Protein AF-A0A2S2PUM4-F1 (afdb_monomer_lite)

Foldseek 3Di:
DVLLLVLLVLLPDDDPDDLDDDPPDDPVRLLVSLVVSQVCCVVVVNPAHDDSCCVVVVVCVRVVSVSLVSLLSSLVSNVVVLQVVLVVVLVVCCVVPVVVPPPDDDPVVVVVNVVVNCCSNPCVCVVVVVVVVSVVSNVVSVVVVPDPDPPPPCVVVPPPDDPVVPPPVPDDPVVVVVVVVVVVVVVVVVVVVVVVVVVVVVVVVVVVVVVVVVVVVVVVVVVVVVVVVVVVVVVVVVVVVVVVVVVVVVVVVVVVVVVVVVVD

Organism: NCBI:txid143950

InterPro domains:
  IPR039116 Coiled-coil domain-containing protein 93 [PTHR16441] (1-134)
  IPR048747 CCDC93, N-terminal domain [PF21673] (1-74)

Secondary structure (DSSP, 8-state):
-HHHHHHHHHTT---S------TT--HHHHHHHHHHHHHHHHHTT-S----HHHHHTT-HHHHHHHHHHHHHHHHHHHHHHHHHHHHHHHHHHIIIIIGGGTTS--HHHHHHHHHHHHHHHHGGGT-HHHHHHHHHHHHHHHHTTS---TT-GGGGT-S---GGGG------HHHHHHHHHHHHHHHHHHHHHHHHHHHHHHHHHHHHHHHHHHHHHHHHHHHHHHHHHHHHHHHHHHHHHHHHHHHHHHHHHHHHHHHHHHH-

Sequence (264 aa):
VGGLTWCIDNCNVDLDIDLHFDESLVIGQKIALTEKIVSVLPKMKCPYQVEPHQIQGLDCIHIFPVVQWLIKRSIEKRKEKGEFLMFYAANQFDKLICSKNITESEPKRKEKCGHLKKCLTGNRKTNKSFHKEEQRIMEYIDDSSDSEDLETNEWFIKKEFDPQDFNEVVMTDEEKIIKLQEEKQKLIEELAQAQEETKKIENEIKEKSFHTSNMEEDKRLDYKKVEILLTEYEKIKETEEAFQKECELKMEEYQEKIKYLIIV

Radius of gyration: 38.44 Å; chains: 1; bounding box: 108×47×110 Å

Structure (mmCIF, N/CA/C/O backbone):
data_AF-A0A2S2PUM4-F1
#
_entry.id   AF-A0A2S2PUM4-F1
#
loop_
_atom_site.group_PDB
_atom_site.id
_atom_site.type_symbol
_atom_site.label_atom_id
_atom_site.label_alt_id
_atom_site.label_comp_id
_atom_site.label_asym_id
_atom_site.label_entity_id
_atom_site.label_seq_id
_atom_site.pdbx_PDB_ins_code
_atom_site.Cartn_x
_atom_site.Cartn_y
_atom_site.Cartn_z
_atom_site.occupancy
_atom_site.B_iso_or_equiv
_atom_site.auth_seq_id
_atom_site.auth_comp_id
_atom_site.auth_asym_id
_atom_site.auth_atom_id
_atom_site.pdbx_PDB_model_num
ATOM 1 N N . VAL A 1 1 ? 11.394 -3.558 -10.889 1.00 87.12 1 VAL A N 1
ATOM 2 C CA . VAL A 1 1 ? 10.160 -4.377 -10.756 1.00 87.12 1 VAL A CA 1
ATOM 3 C C . VAL A 1 1 ? 9.262 -3.862 -9.637 1.00 87.12 1 VAL A C 1
ATOM 5 O O . VAL A 1 1 ? 8.208 -3.344 -9.967 1.00 87.12 1 VAL A O 1
ATOM 8 N N . GLY A 1 2 ? 9.686 -3.875 -8.364 1.00 89.62 2 GLY A N 1
ATOM 9 C CA . GLY A 1 2 ? 8.853 -3.387 -7.247 1.00 89.62 2 GLY A CA 1
ATOM 10 C C . GLY A 1 2 ? 8.297 -1.963 -7.415 1.00 89.62 2 GLY A C 1
ATOM 11 O O . GLY A 1 2 ? 7.122 -1.732 -7.159 1.00 89.62 2 GLY A O 1
ATOM 12 N N . GLY A 1 3 ? 9.086 -1.022 -7.948 1.00 90.50 3 GLY A N 1
ATOM 13 C CA . GLY A 1 3 ? 8.591 0.331 -8.246 1.00 90.50 3 GLY A CA 1
ATOM 14 C C . GLY A 1 3 ? 7.479 0.380 -9.308 1.00 90.50 3 GLY A C 1
ATOM 15 O O . GLY A 1 3 ? 6.555 1.180 -9.183 1.00 90.50 3 GLY A O 1
ATOM 16 N N . LEU A 1 4 ? 7.523 -0.503 -10.316 1.00 91.31 4 LEU A N 1
ATOM 17 C CA . LEU A 1 4 ? 6.480 -0.606 -11.348 1.00 91.31 4 LEU A CA 1
ATOM 18 C C . LEU A 1 4 ? 5.182 -1.146 -10.746 1.00 91.31 4 LEU A C 1
ATOM 20 O O . LEU A 1 4 ? 4.131 -0.539 -10.933 1.00 91.31 4 LEU A O 1
ATOM 24 N N . THR A 1 5 ? 5.280 -2.234 -9.973 1.00 91.75 5 THR A N 1
ATOM 25 C CA . THR A 1 5 ? 4.173 -2.780 -9.174 1.00 91.75 5 THR A CA 1
ATOM 26 C C . THR A 1 5 ? 3.521 -1.686 -8.336 1.00 91.75 5 THR A C 1
ATOM 28 O O . THR A 1 5 ? 2.321 -1.458 -8.442 1.00 91.75 5 THR A O 1
ATOM 31 N N . TRP A 1 6 ? 4.321 -0.951 -7.560 1.00 90.31 6 TRP A N 1
ATOM 32 C CA . TRP A 1 6 ? 3.808 0.087 -6.674 1.00 90.31 6 TRP A CA 1
ATOM 33 C C . TRP A 1 6 ? 3.056 1.182 -7.438 1.00 90.31 6 TRP A C 1
ATOM 35 O O . TRP A 1 6 ? 1.993 1.624 -7.000 1.00 90.31 6 TRP A O 1
ATOM 45 N N . CYS A 1 7 ? 3.559 1.614 -8.599 1.00 90.75 7 CYS A N 1
ATOM 46 C CA . CYS A 1 7 ? 2.857 2.604 -9.416 1.00 90.75 7 CYS A CA 1
ATOM 47 C C . CYS A 1 7 ? 1.513 2.070 -9.931 1.00 90.75 7 CYS A C 1
ATOM 49 O O . CYS A 1 7 ? 0.521 2.801 -9.909 1.00 90.75 7 CYS A O 1
ATOM 51 N N . ILE A 1 8 ? 1.467 0.805 -10.361 1.00 90.38 8 ILE A N 1
ATOM 52 C CA . ILE A 1 8 ? 0.247 0.145 -10.844 1.00 90.38 8 ILE A CA 1
ATOM 53 C C . ILE A 1 8 ? -0.800 0.058 -9.727 1.00 90.38 8 ILE A C 1
ATOM 55 O O . ILE A 1 8 ? -1.935 0.492 -9.932 1.00 90.38 8 ILE A O 1
ATOM 59 N N . ASP A 1 9 ? -0.410 -0.391 -8.534 1.00 88.62 9 ASP A N 1
ATOM 60 C CA . ASP A 1 9 ? -1.305 -0.486 -7.373 1.00 88.62 9 ASP A CA 1
ATOM 61 C C . ASP A 1 9 ? -1.902 0.883 -7.004 1.00 88.62 9 ASP A C 1
ATOM 63 O O . ASP A 1 9 ? -3.096 1.019 -6.716 1.00 88.62 9 ASP A O 1
ATOM 67 N N . ASN A 1 10 ? -1.093 1.945 -7.083 1.00 87.56 10 ASN A N 1
ATOM 68 C CA . ASN A 1 10 ? -1.548 3.310 -6.812 1.00 87.56 10 ASN A CA 1
ATOM 69 C C . ASN A 1 10 ? -2.485 3.881 -7.886 1.00 87.56 10 ASN A C 1
ATOM 71 O O . ASN A 1 10 ? -3.236 4.817 -7.600 1.00 87.56 10 ASN A O 1
ATOM 75 N N . CYS A 1 11 ? -2.494 3.326 -9.100 1.00 85.00 11 CYS A N 1
ATOM 76 C CA . CYS A 1 11 ? -3.410 3.762 -10.152 1.00 85.00 11 CYS A CA 1
ATOM 77 C C . CYS A 1 11 ? -4.863 3.318 -9.910 1.00 85.00 11 CYS A C 1
ATOM 79 O O . CYS A 1 11 ? -5.758 3.828 -10.587 1.00 85.00 11 CYS A O 1
ATOM 81 N N . ASN A 1 12 ? -5.114 2.429 -8.934 1.00 73.88 12 ASN A N 1
ATOM 82 C CA . ASN A 1 12 ? -6.451 1.996 -8.505 1.00 73.88 12 ASN A CA 1
ATOM 83 C C . ASN A 1 12 ? -7.327 1.523 -9.685 1.00 73.88 12 ASN A C 1
ATOM 85 O O . ASN A 1 12 ? -8.503 1.882 -9.789 1.00 73.88 12 ASN A O 1
ATOM 89 N N . VAL A 1 13 ? -6.719 0.768 -10.601 1.00 78.06 13 VAL A N 1
ATOM 90 C CA . VAL A 1 13 ? -7.411 0.093 -11.702 1.00 78.06 13 VAL A CA 1
ATOM 91 C C . VAL A 1 13 ? -7.850 -1.276 -11.200 1.00 78.06 13 VAL A C 1
ATOM 93 O O . VAL A 1 13 ? -7.079 -1.949 -10.522 1.00 78.06 13 VAL A O 1
ATOM 96 N N . ASP A 1 14 ? -9.084 -1.663 -11.511 1.00 75.44 14 ASP A N 1
ATOM 97 C CA . ASP A 1 14 ? -9.601 -2.983 -11.159 1.00 75.44 14 ASP A CA 1
ATOM 98 C C . ASP A 1 14 ? -8.898 -4.038 -12.020 1.00 75.44 14 ASP A C 1
ATOM 100 O O . ASP A 1 14 ? -9.111 -4.130 -13.233 1.00 75.44 14 ASP A O 1
ATOM 104 N N . LEU A 1 15 ? -7.949 -4.740 -11.409 1.00 75.44 15 LEU A N 1
ATOM 105 C CA . LEU A 1 15 ? -7.111 -5.739 -12.047 1.00 75.44 15 LEU A CA 1
ATOM 106 C C . LEU A 1 15 ? -7.223 -7.018 -11.222 1.00 75.44 15 LEU A C 1
ATOM 108 O O . LEU A 1 15 ? -6.748 -7.067 -10.092 1.00 75.44 15 LEU A O 1
ATOM 112 N N . ASP A 1 16 ? -7.780 -8.072 -11.814 1.00 74.19 16 ASP A N 1
ATOM 113 C CA . ASP A 1 16 ? -7.831 -9.419 -11.224 1.00 74.19 16 ASP A CA 1
ATOM 114 C C . ASP A 1 16 ? -6.449 -10.112 -11.244 1.00 74.19 16 ASP A C 1
ATOM 116 O O . ASP A 1 16 ? -6.301 -11.251 -11.690 1.00 74.19 16 ASP A O 1
ATOM 120 N N . ILE A 1 17 ? -5.385 -9.397 -10.870 1.00 77.06 17 ILE A N 1
ATOM 121 C CA . ILE A 1 17 ? -4.003 -9.881 -10.904 1.00 77.06 17 ILE A CA 1
ATOM 122 C C . ILE A 1 17 ? -3.279 -9.387 -9.655 1.00 77.06 17 ILE A C 1
ATOM 124 O O . ILE A 1 17 ? -3.118 -8.187 -9.458 1.00 77.06 17 ILE A O 1
ATOM 128 N N . ASP A 1 18 ? -2.778 -10.329 -8.856 1.00 80.81 18 ASP A N 1
ATOM 129 C CA . ASP A 1 18 ? -1.881 -10.023 -7.744 1.00 80.81 18 ASP A CA 1
ATOM 130 C C . ASP A 1 18 ? -0.459 -9.747 -8.263 1.00 80.81 18 ASP A C 1
ATOM 132 O O . ASP A 1 18 ? 0.175 -10.617 -8.889 1.00 80.81 18 ASP A O 1
ATOM 136 N N . LEU A 1 19 ? 0.001 -8.518 -8.017 1.00 85.44 19 LEU A N 1
ATOM 137 C CA . LEU A 1 19 ? 1.314 -7.993 -8.386 1.00 85.44 19 LEU A CA 1
ATOM 138 C C . LEU A 1 19 ? 2.270 -7.893 -7.190 1.00 85.44 19 LEU A C 1
ATOM 140 O O . LEU A 1 19 ? 3.259 -7.170 -7.278 1.00 85.44 19 LEU A O 1
ATOM 144 N N . HIS A 1 20 ? 2.034 -8.623 -6.098 1.00 87.50 20 HIS A N 1
ATOM 145 C CA . HIS A 1 20 ? 2.907 -8.594 -4.927 1.00 87.50 20 HIS A CA 1
ATOM 146 C C . HIS A 1 20 ? 4.391 -8.840 -5.266 1.00 87.50 20 HIS A C 1
ATOM 148 O O . HIS A 1 20 ? 4.760 -9.836 -5.895 1.00 87.50 20 HIS A O 1
ATOM 154 N N . PHE A 1 21 ? 5.248 -7.916 -4.824 1.00 88.81 21 PHE A N 1
ATOM 155 C CA . PHE A 1 21 ? 6.698 -7.992 -4.976 1.00 88.81 21 PHE A CA 1
ATOM 156 C C . PHE A 1 21 ? 7.362 -8.215 -3.616 1.00 88.81 21 PHE A C 1
ATOM 158 O O . PHE A 1 21 ? 7.130 -7.448 -2.685 1.00 88.81 21 PHE A O 1
ATOM 165 N N . ASP A 1 22 ? 8.243 -9.211 -3.556 1.00 88.69 22 ASP A N 1
ATOM 166 C CA . ASP A 1 22 ? 9.153 -9.463 -2.441 1.00 88.69 22 ASP A CA 1
ATOM 167 C C . ASP A 1 22 ? 10.578 -9.670 -2.996 1.00 88.69 22 ASP A C 1
ATOM 169 O O . ASP A 1 22 ? 10.790 -10.248 -4.070 1.00 88.69 22 ASP A O 1
ATOM 173 N N . GLU A 1 23 ? 11.579 -9.168 -2.280 1.00 86.19 23 GLU A N 1
ATOM 174 C CA . GLU A 1 23 ? 12.991 -9.349 -2.610 1.00 86.19 23 GLU A CA 1
ATOM 175 C C . GLU A 1 23 ? 13.391 -10.828 -2.576 1.00 86.19 23 GLU A C 1
ATOM 177 O O . GLU A 1 23 ? 14.212 -11.259 -3.399 1.00 86.19 23 GLU A O 1
ATOM 182 N N . SER A 1 24 ? 12.740 -11.609 -1.704 1.00 88.88 24 SER A N 1
ATOM 183 C CA . SER A 1 24 ? 12.960 -13.045 -1.517 1.00 88.88 24 SER A CA 1
ATOM 184 C C . SER A 1 24 ? 12.394 -13.930 -2.641 1.00 88.88 24 SER A C 1
ATOM 186 O O . SER A 1 24 ? 12.646 -15.137 -2.659 1.00 88.88 24 SER A O 1
ATOM 188 N N . LEU A 1 25 ? 11.680 -13.350 -3.619 1.00 87.25 25 LEU A N 1
ATOM 189 C CA . LEU A 1 25 ? 11.088 -14.104 -4.728 1.00 87.25 25 LEU A CA 1
ATOM 190 C C . LEU A 1 25 ? 12.146 -14.870 -5.534 1.00 87.25 25 LEU A C 1
ATOM 192 O O . LEU A 1 25 ? 13.178 -14.324 -5.947 1.00 87.25 25 LEU A O 1
ATOM 196 N N . VAL A 1 26 ? 11.833 -16.133 -5.834 1.00 91.56 26 VAL A N 1
ATOM 197 C CA . VAL A 1 26 ? 12.652 -16.994 -6.696 1.00 91.56 26 VAL A CA 1
ATOM 198 C C . VAL A 1 26 ? 12.707 -16.399 -8.104 1.00 91.56 26 VAL A C 1
ATOM 200 O O . VAL A 1 26 ? 11.752 -15.771 -8.559 1.00 91.56 26 VAL A O 1
ATOM 203 N N . ILE A 1 27 ? 13.802 -16.623 -8.838 1.00 87.44 27 ILE A N 1
ATOM 204 C CA . ILE A 1 27 ? 13.995 -16.065 -10.187 1.00 87.44 27 ILE A CA 1
ATOM 205 C C . ILE A 1 27 ? 12.800 -16.320 -11.123 1.00 87.44 27 ILE A C 1
ATOM 207 O O . ILE A 1 27 ? 12.340 -15.396 -11.785 1.00 87.44 27 ILE A O 1
ATOM 211 N N . GLY A 1 28 ? 12.221 -17.526 -11.102 1.00 87.25 28 GLY A N 1
ATOM 212 C CA . GLY A 1 28 ? 11.032 -17.852 -11.896 1.00 87.25 28 GLY A CA 1
ATOM 213 C C . GLY A 1 28 ? 9.784 -17.063 -11.484 1.00 87.25 28 GLY A C 1
ATOM 214 O O . GLY A 1 28 ? 8.987 -16.688 -12.335 1.00 87.25 28 GLY A O 1
ATOM 215 N N . GLN A 1 29 ? 9.639 -16.737 -10.196 1.00 89.12 29 GLN A N 1
ATOM 216 C CA . GLN A 1 29 ? 8.549 -15.888 -9.706 1.00 89.12 29 GLN A CA 1
ATOM 217 C C . GLN A 1 29 ? 8.758 -14.422 -10.099 1.00 89.12 29 GLN A C 1
ATOM 219 O O . GLN A 1 29 ? 7.796 -13.749 -10.453 1.00 89.12 29 GLN A O 1
ATOM 224 N N . LYS A 1 30 ? 10.007 -13.933 -10.095 1.00 89.25 30 LYS A N 1
ATOM 225 C CA . LYS A 1 30 ? 10.342 -12.582 -10.576 1.00 89.25 30 LYS A CA 1
ATOM 226 C C . LYS A 1 30 ? 10.035 -12.425 -12.067 1.00 89.25 30 LYS A C 1
ATOM 228 O O . LYS A 1 30 ? 9.491 -11.396 -12.449 1.00 89.2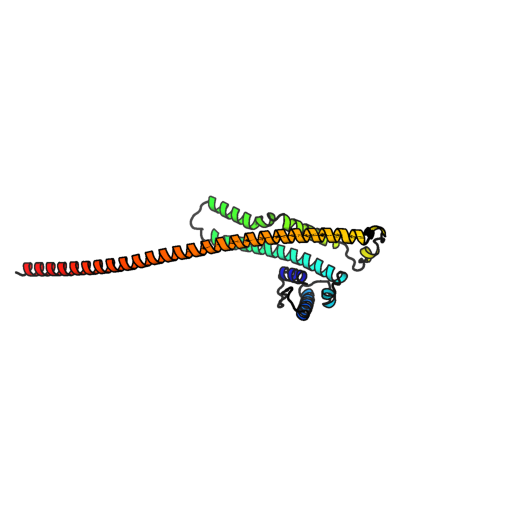5 30 LYS A O 1
ATOM 233 N N . ILE A 1 31 ? 10.317 -13.450 -12.873 1.00 89.75 31 ILE A N 1
ATOM 234 C CA . ILE A 1 31 ? 9.980 -13.481 -14.306 1.00 89.75 31 ILE A CA 1
ATOM 235 C C . ILE A 1 31 ? 8.460 -13.525 -14.509 1.00 89.75 31 ILE A C 1
ATOM 237 O O . ILE A 1 31 ? 7.906 -12.708 -15.236 1.00 89.75 31 ILE A O 1
ATOM 241 N N . ALA A 1 32 ? 7.752 -14.407 -13.801 1.00 90.81 32 ALA A N 1
ATOM 242 C CA . ALA A 1 32 ? 6.291 -14.448 -13.875 1.00 90.81 32 ALA A CA 1
ATOM 243 C C . ALA A 1 32 ? 5.652 -13.110 -13.447 1.00 90.81 32 ALA A C 1
ATOM 245 O O . ALA A 1 32 ? 4.635 -12.686 -13.994 1.00 90.81 32 ALA A O 1
ATOM 246 N N . LEU A 1 33 ? 6.252 -12.412 -12.477 1.00 92.06 33 LEU A N 1
ATOM 247 C CA . LEU A 1 33 ? 5.804 -11.089 -12.055 1.00 92.06 33 LEU A CA 1
ATOM 248 C C . LEU A 1 33 ? 6.039 -10.025 -13.138 1.00 92.06 33 LEU A C 1
ATOM 250 O O . LEU A 1 33 ? 5.157 -9.197 -13.360 1.00 92.06 33 LEU A O 1
ATOM 254 N N . THR A 1 34 ? 7.175 -10.039 -13.844 1.00 92.56 34 THR A N 1
ATOM 255 C CA . THR A 1 34 ? 7.407 -9.102 -14.957 1.00 92.56 34 THR A CA 1
ATOM 256 C C . THR A 1 34 ? 6.465 -9.361 -16.129 1.00 92.56 34 THR A C 1
ATOM 258 O O . THR A 1 34 ? 5.936 -8.406 -16.693 1.00 92.56 34 THR A O 1
ATOM 261 N N . GLU A 1 35 ? 6.163 -10.620 -16.445 1.00 91.94 35 GLU A N 1
ATOM 262 C CA . GLU A 1 35 ? 5.145 -10.988 -17.441 1.00 91.94 35 GLU A CA 1
ATOM 263 C C . GLU A 1 35 ? 3.755 -10.464 -17.064 1.00 91.94 35 GLU A C 1
ATOM 265 O O . GLU A 1 35 ? 3.060 -9.865 -17.891 1.00 91.94 35 GLU A O 1
ATOM 270 N N . LYS A 1 36 ? 3.362 -10.613 -15.792 1.00 91.62 36 LYS A N 1
ATOM 271 C CA . LYS A 1 36 ? 2.111 -10.042 -15.277 1.00 91.62 36 LYS A CA 1
ATOM 272 C C . LYS A 1 36 ? 2.079 -8.523 -15.431 1.00 91.62 36 LYS A C 1
ATOM 274 O O . LYS A 1 36 ? 1.076 -8.004 -15.917 1.00 91.62 36 LYS A O 1
ATOM 279 N N . ILE A 1 37 ? 3.156 -7.818 -15.074 1.00 91.56 37 ILE A N 1
ATOM 280 C CA . ILE A 1 37 ? 3.260 -6.356 -15.235 1.00 91.56 37 ILE A CA 1
ATOM 281 C C . ILE A 1 37 ? 3.030 -5.966 -16.699 1.00 91.56 37 ILE A C 1
ATOM 283 O O . ILE A 1 37 ? 2.181 -5.122 -16.980 1.00 91.56 37 ILE A O 1
ATOM 287 N N . VAL A 1 38 ? 3.716 -6.624 -17.637 1.00 91.62 38 VAL A N 1
ATOM 288 C CA . VAL A 1 38 ? 3.559 -6.365 -19.078 1.00 91.62 38 VAL A CA 1
ATOM 289 C C . VAL A 1 38 ? 2.125 -6.623 -19.544 1.00 91.62 38 VAL A C 1
ATOM 291 O O . VAL A 1 38 ? 1.575 -5.831 -20.303 1.00 91.62 38 VAL A O 1
ATOM 294 N N . SER A 1 39 ? 1.465 -7.667 -19.034 1.00 89.88 39 SER A N 1
ATOM 295 C CA . SER A 1 39 ? 0.065 -7.969 -19.373 1.00 89.88 39 SER A CA 1
ATOM 296 C C . SER A 1 39 ? -0.944 -6.926 -18.862 1.00 89.88 39 SER A C 1
ATOM 298 O O . SER A 1 39 ? -2.050 -6.804 -19.396 1.00 89.88 39 SER A O 1
ATOM 300 N N . VAL A 1 40 ? -0.582 -6.174 -17.819 1.00 90.62 40 VAL A N 1
ATOM 301 C CA . VAL A 1 40 ? -1.434 -5.167 -17.177 1.00 90.62 40 VAL A CA 1
ATOM 302 C C . VAL A 1 40 ? -1.362 -3.818 -17.891 1.00 90.62 40 VAL A C 1
ATOM 304 O O . VAL A 1 40 ? -2.384 -3.137 -17.997 1.00 90.62 40 VAL A O 1
ATOM 307 N N . LEU A 1 41 ? -0.197 -3.435 -18.422 1.00 89.62 41 LEU A N 1
ATOM 308 C CA . LEU A 1 41 ? 0.005 -2.129 -19.065 1.00 89.62 41 LEU A CA 1
ATOM 309 C C . LEU A 1 41 ? -1.042 -1.818 -20.161 1.00 89.62 41 LEU A C 1
ATOM 311 O O . LEU A 1 41 ? -1.628 -0.730 -20.113 1.00 89.62 41 LEU A O 1
ATOM 315 N N . PRO A 1 42 ? -1.395 -2.749 -21.077 1.00 88.19 42 PRO A N 1
ATOM 316 C CA . PRO A 1 42 ? -2.453 -2.514 -22.060 1.00 88.19 42 PRO A CA 1
ATOM 317 C C . PRO A 1 42 ? -3.840 -2.335 -21.431 1.00 88.19 42 PRO A C 1
ATOM 319 O O . PRO A 1 42 ? -4.622 -1.502 -21.887 1.00 88.19 42 PRO A O 1
ATOM 322 N N . LYS A 1 43 ? -4.151 -3.063 -20.348 1.00 89.00 43 LYS A N 1
ATOM 323 C CA . LYS A 1 43 ? -5.433 -2.934 -19.625 1.00 89.00 43 LYS A CA 1
ATOM 324 C C . LYS A 1 43 ? -5.580 -1.552 -18.991 1.00 89.00 43 LYS A C 1
ATOM 326 O O . LYS A 1 43 ? -6.676 -0.998 -18.948 1.00 89.00 43 LYS A O 1
ATOM 331 N N . MET A 1 44 ? -4.465 -0.968 -18.558 1.00 86.69 44 MET A N 1
ATOM 332 C CA . MET A 1 44 ? -4.407 0.398 -18.039 1.00 86.69 44 MET A CA 1
ATOM 333 C C . MET A 1 44 ? -4.369 1.474 -19.136 1.00 86.69 44 MET A C 1
ATOM 335 O O . MET A 1 44 ? -4.372 2.661 -18.808 1.00 86.69 44 MET A O 1
ATOM 339 N N . LYS A 1 45 ? -4.386 1.077 -20.418 1.00 88.38 45 LYS A N 1
ATOM 340 C CA . LYS A 1 45 ? -4.261 1.953 -21.593 1.00 88.38 45 LYS A CA 1
ATOM 341 C C . LYS A 1 45 ? -2.917 2.689 -21.658 1.00 88.38 45 LYS A C 1
ATOM 343 O O . LYS A 1 45 ? -2.870 3.849 -22.062 1.00 88.38 45 LYS A O 1
ATOM 348 N N . CYS A 1 46 ? -1.836 2.026 -21.246 1.00 87.12 46 CYS A N 1
ATOM 349 C CA . CYS A 1 46 ? -0.484 2.527 -21.483 1.00 87.12 46 CYS A CA 1
ATOM 350 C C . CYS A 1 46 ? -0.199 2.529 -22.999 1.00 87.12 46 CYS A C 1
ATOM 352 O O . CYS A 1 46 ? -0.424 1.498 -23.639 1.00 87.12 46 CYS A O 1
ATOM 354 N N . PRO A 1 47 ? 0.278 3.642 -23.586 1.00 88.25 47 PRO A N 1
ATOM 355 C CA . PRO A 1 47 ? 0.588 3.715 -25.016 1.00 88.25 47 PRO A CA 1
ATOM 356 C C . PRO A 1 47 ? 1.919 3.039 -25.381 1.00 88.25 47 PRO A C 1
ATOM 358 O O . PRO A 1 47 ? 2.156 2.743 -26.548 1.00 88.25 47 PRO A O 1
ATOM 361 N N . TYR A 1 48 ? 2.783 2.787 -24.396 1.00 89.88 48 TYR A N 1
ATOM 362 C CA . TYR A 1 48 ? 4.118 2.235 -24.600 1.00 89.88 48 TYR A CA 1
ATOM 363 C C . TYR A 1 48 ? 4.118 0.712 -24.450 1.00 89.88 48 TYR A C 1
ATOM 365 O O . TYR A 1 48 ? 3.556 0.171 -23.493 1.00 89.88 48 TYR A O 1
ATOM 373 N N . GLN A 1 49 ? 4.773 0.026 -25.387 1.00 88.06 49 GLN A N 1
ATOM 374 C CA . GLN A 1 49 ? 4.948 -1.425 -25.369 1.00 88.06 49 GLN A CA 1
ATOM 375 C C . GLN A 1 49 ? 6.313 -1.783 -24.783 1.00 88.06 49 GLN A C 1
ATOM 377 O O . GLN A 1 49 ? 7.323 -1.203 -25.170 1.00 88.06 49 GLN A O 1
ATOM 382 N N . VAL A 1 50 ? 6.328 -2.736 -23.851 1.00 91.88 50 VAL A N 1
ATOM 383 C CA . VAL A 1 50 ? 7.546 -3.264 -23.227 1.00 91.88 50 VAL A CA 1
ATOM 384 C C . VAL A 1 50 ? 7.400 -4.768 -23.063 1.00 91.88 50 VAL A C 1
ATOM 386 O O . VAL A 1 50 ? 6.335 -5.248 -22.682 1.00 91.88 50 VAL A O 1
ATOM 389 N N . GLU A 1 51 ? 8.470 -5.506 -23.328 1.00 91.62 51 GLU A N 1
ATOM 390 C CA . GLU A 1 51 ? 8.529 -6.955 -23.179 1.00 91.62 51 GLU A CA 1
ATOM 391 C C . GLU A 1 51 ? 9.124 -7.381 -21.822 1.00 91.62 51 GLU A C 1
ATOM 393 O O . GLU A 1 51 ? 9.922 -6.654 -21.219 1.00 91.62 51 GLU A O 1
ATOM 398 N N . PRO A 1 52 ? 8.797 -8.588 -21.314 1.00 91.44 52 PRO A N 1
ATOM 399 C CA . PRO A 1 52 ? 9.281 -9.048 -20.009 1.00 91.44 52 PRO A CA 1
ATOM 400 C C . PRO A 1 52 ? 10.812 -9.103 -19.918 1.00 91.44 52 PRO A C 1
ATOM 402 O O . PRO A 1 52 ? 11.384 -8.771 -18.875 1.00 91.44 52 PRO A O 1
ATOM 405 N N . HIS A 1 53 ? 11.477 -9.471 -21.019 1.00 90.44 53 HIS A N 1
ATOM 406 C CA . HIS A 1 53 ? 12.935 -9.542 -21.088 1.00 90.44 53 HIS A CA 1
ATOM 407 C C . HIS A 1 53 ? 13.587 -8.157 -21.006 1.00 90.44 53 HIS A C 1
ATOM 409 O O . HIS A 1 53 ? 14.705 -8.055 -20.514 1.00 90.44 53 HIS A O 1
ATOM 415 N N . GLN A 1 54 ? 12.907 -7.095 -21.453 1.00 91.88 54 GLN A N 1
ATOM 416 C CA . GLN A 1 54 ? 13.417 -5.727 -21.359 1.00 91.88 54 GLN A CA 1
ATOM 417 C C . GLN A 1 54 ? 13.463 -5.304 -19.893 1.00 91.88 54 GLN A C 1
ATOM 419 O O . GLN A 1 54 ? 14.497 -4.841 -19.426 1.00 91.88 54 GLN A O 1
ATOM 424 N N . ILE A 1 55 ? 12.395 -5.579 -19.133 1.00 89.88 55 ILE A N 1
ATOM 425 C CA . ILE A 1 55 ? 12.321 -5.289 -17.691 1.00 89.88 55 ILE A CA 1
ATOM 426 C C . ILE A 1 55 ? 13.370 -6.083 -16.906 1.00 89.88 55 ILE A C 1
ATOM 428 O O . ILE A 1 55 ? 14.014 -5.536 -16.012 1.00 89.88 55 ILE A O 1
ATOM 432 N N . GLN A 1 56 ? 13.541 -7.368 -17.223 1.00 88.75 56 GLN A N 1
ATOM 433 C CA . GLN A 1 56 ? 14.530 -8.218 -16.557 1.00 88.75 56 GLN A CA 1
ATOM 434 C C . GLN A 1 56 ? 15.970 -7.867 -16.961 1.00 88.75 56 GLN A C 1
ATOM 436 O O . GLN A 1 56 ? 16.861 -7.882 -16.116 1.00 88.75 56 GLN A O 1
ATOM 441 N N . GLY A 1 57 ? 16.186 -7.549 -18.237 1.00 90.12 57 GLY A N 1
ATOM 442 C CA . GLY A 1 57 ? 17.469 -7.151 -18.815 1.00 90.12 57 GLY A CA 1
ATOM 443 C C . GLY A 1 57 ? 17.856 -5.699 -18.538 1.00 90.12 57 GLY A C 1
ATOM 444 O O . GLY A 1 57 ? 18.918 -5.281 -18.987 1.00 90.12 57 GLY A O 1
ATOM 445 N N . LEU A 1 58 ? 17.026 -4.950 -17.798 1.00 88.31 58 LEU A N 1
ATOM 446 C CA . LEU A 1 58 ? 17.241 -3.542 -17.447 1.00 88.31 58 LEU A CA 1
ATOM 447 C C . LEU A 1 58 ? 17.452 -2.641 -18.675 1.00 88.31 58 LEU A C 1
ATOM 449 O O . LEU A 1 58 ? 18.293 -1.746 -18.675 1.00 88.31 58 LEU A O 1
ATOM 453 N N . ASP A 1 59 ? 16.659 -2.864 -19.721 1.00 92.56 59 ASP A N 1
ATOM 454 C CA . ASP A 1 59 ? 16.654 -2.041 -20.928 1.00 92.56 59 ASP A CA 1
ATOM 455 C C . ASP A 1 59 ? 15.970 -0.690 -20.660 1.00 92.56 59 ASP A C 1
ATOM 457 O O . ASP A 1 59 ? 14.780 -0.483 -20.913 1.00 92.56 59 ASP A O 1
ATOM 461 N N . CYS A 1 60 ? 16.735 0.238 -20.084 1.00 90.00 60 CYS A N 1
ATOM 462 C CA . CYS A 1 60 ? 16.240 1.544 -19.662 1.00 90.00 60 CYS A CA 1
ATOM 463 C C . CYS A 1 60 ? 15.659 2.372 -20.814 1.00 90.00 60 CYS A C 1
ATOM 465 O O . CYS A 1 60 ? 14.780 3.184 -20.555 1.00 90.00 60 CYS A O 1
ATOM 467 N N . ILE A 1 61 ? 16.088 2.156 -22.062 1.00 90.94 61 ILE A N 1
ATOM 468 C CA . ILE A 1 61 ? 15.603 2.916 -23.225 1.00 90.94 61 ILE A CA 1
ATOM 469 C C . ILE A 1 61 ? 14.102 2.677 -23.416 1.00 90.94 61 ILE A C 1
ATOM 471 O O . ILE A 1 61 ? 13.332 3.622 -23.576 1.00 90.94 61 ILE A O 1
ATOM 475 N N . HIS A 1 62 ? 13.676 1.418 -23.325 1.00 86.88 62 HIS A N 1
ATOM 476 C CA . HIS A 1 62 ? 12.276 1.035 -23.505 1.00 86.88 62 HIS A CA 1
ATOM 477 C C . HIS A 1 62 ? 11.469 1.108 -22.201 1.00 86.88 62 HIS A C 1
ATOM 479 O O . HIS A 1 62 ? 10.280 1.426 -22.220 1.00 86.88 62 HIS A O 1
ATOM 485 N N . ILE A 1 63 ? 12.097 0.864 -21.045 1.00 91.25 63 ILE A N 1
ATOM 486 C CA . ILE A 1 63 ? 11.421 0.925 -19.737 1.00 91.25 63 ILE A CA 1
ATOM 487 C C . ILE A 1 63 ? 11.097 2.366 -19.327 1.00 91.25 63 ILE A C 1
ATOM 489 O O . ILE A 1 63 ? 10.057 2.608 -18.711 1.00 91.25 63 ILE A O 1
ATOM 493 N N . PHE A 1 64 ? 11.977 3.322 -19.626 1.00 91.75 64 PHE A N 1
ATOM 494 C CA . PHE A 1 64 ? 11.848 4.707 -19.174 1.00 91.75 64 PHE A CA 1
ATOM 495 C C . PHE A 1 64 ? 10.503 5.370 -19.525 1.00 91.75 64 PHE A C 1
ATOM 497 O O . PHE A 1 64 ? 9.853 5.853 -18.593 1.00 91.75 64 PHE A O 1
ATOM 504 N N . PRO A 1 65 ? 10.003 5.335 -20.779 1.00 89.75 65 PRO A N 1
ATOM 505 C CA . PRO A 1 65 ? 8.709 5.940 -21.106 1.00 89.75 65 PRO A CA 1
ATOM 506 C C . PRO A 1 65 ? 7.534 5.288 -20.357 1.00 89.75 65 PRO A C 1
ATOM 508 O O . PRO A 1 65 ? 6.607 5.979 -19.926 1.00 89.75 65 PRO A O 1
ATOM 511 N N . VAL A 1 66 ? 7.586 3.972 -20.106 1.00 90.44 66 VAL A N 1
ATOM 512 C CA . VAL A 1 66 ? 6.590 3.279 -19.267 1.00 90.44 66 VAL A CA 1
ATOM 513 C C . VAL A 1 66 ? 6.644 3.774 -17.824 1.00 90.44 66 VAL A C 1
ATOM 515 O O . VAL A 1 66 ? 5.600 4.016 -17.219 1.00 90.44 66 VAL A O 1
ATOM 518 N N . VAL A 1 67 ? 7.845 3.939 -17.264 1.00 91.50 67 VAL A N 1
ATOM 519 C CA . VAL A 1 67 ? 8.033 4.447 -15.898 1.00 91.50 67 VAL A CA 1
ATOM 520 C C . VAL A 1 67 ? 7.509 5.875 -15.774 1.00 91.50 67 VAL A C 1
ATOM 522 O O . VAL A 1 67 ? 6.742 6.147 -14.853 1.00 91.50 67 VAL A O 1
ATOM 525 N N . GLN A 1 68 ? 7.859 6.769 -16.702 1.00 89.81 68 GLN A N 1
ATOM 526 C CA . GLN A 1 68 ? 7.364 8.150 -16.709 1.00 89.81 68 GLN A CA 1
ATOM 527 C C . GLN A 1 68 ? 5.834 8.190 -16.745 1.00 89.81 68 GLN A C 1
ATOM 529 O O . GLN A 1 68 ? 5.205 8.873 -15.932 1.00 89.81 68 GLN A O 1
ATOM 534 N N . TRP A 1 69 ? 5.229 7.401 -17.637 1.00 91.81 69 TRP A N 1
ATOM 535 C CA . TRP A 1 69 ? 3.778 7.307 -17.755 1.00 91.81 69 TRP A CA 1
ATOM 536 C C . TRP A 1 69 ? 3.121 6.786 -16.473 1.00 91.81 69 TRP A C 1
ATOM 538 O O . TRP A 1 69 ? 2.159 7.380 -15.984 1.00 91.81 69 TRP A O 1
ATOM 548 N N . LEU A 1 70 ? 3.657 5.709 -15.889 1.00 91.81 70 LEU A N 1
ATOM 549 C CA . LEU A 1 70 ? 3.149 5.124 -14.648 1.00 91.81 70 LEU A CA 1
ATOM 550 C C . LEU A 1 70 ? 3.257 6.091 -13.468 1.00 91.81 70 LEU A C 1
ATOM 552 O O . LEU A 1 70 ? 2.310 6.205 -12.689 1.00 91.81 70 LEU A O 1
ATOM 556 N N . ILE A 1 71 ? 4.377 6.806 -13.337 1.00 90.94 71 ILE A N 1
ATOM 557 C CA . ILE A 1 71 ? 4.573 7.799 -12.277 1.00 90.94 71 ILE A CA 1
ATOM 558 C C . ILE A 1 71 ? 3.537 8.913 -12.421 1.00 90.94 71 ILE A C 1
ATOM 560 O O . ILE A 1 71 ? 2.785 9.149 -11.472 1.00 90.94 71 ILE A O 1
ATOM 564 N N . LYS A 1 72 ? 3.419 9.522 -13.607 1.00 88.75 72 LYS A N 1
ATOM 565 C CA . LYS A 1 72 ? 2.423 10.568 -13.887 1.00 88.75 72 LYS A CA 1
ATOM 566 C C . LYS A 1 72 ? 1.013 10.099 -13.531 1.00 88.75 72 LYS A C 1
ATOM 568 O O . LYS A 1 72 ? 0.319 10.725 -12.727 1.00 88.75 72 LYS A O 1
ATOM 573 N N . ARG A 1 73 ? 0.628 8.920 -14.027 1.00 88.81 73 ARG A N 1
ATOM 574 C CA . ARG A 1 73 ? -0.693 8.329 -13.790 1.00 88.81 73 ARG A CA 1
ATOM 575 C C . ARG A 1 73 ? -0.956 8.026 -12.314 1.00 88.81 73 ARG A C 1
ATOM 577 O O . ARG A 1 73 ? -2.055 8.282 -11.820 1.00 88.81 73 ARG A O 1
ATOM 584 N N . SER A 1 74 ? 0.040 7.503 -11.600 1.00 89.69 74 SER A N 1
ATOM 585 C CA . SER A 1 74 ? -0.070 7.182 -10.173 1.00 89.69 74 SER A CA 1
ATOM 586 C C . SER A 1 74 ? -0.255 8.440 -9.320 1.00 89.69 74 SER A C 1
ATOM 588 O O . SER A 1 74 ? -1.053 8.437 -8.380 1.00 89.69 74 SER A O 1
ATOM 590 N N . ILE A 1 75 ? 0.422 9.540 -9.670 1.00 86.75 75 ILE A N 1
ATOM 591 C CA . ILE A 1 75 ? 0.300 10.828 -8.981 1.00 86.75 75 ILE A CA 1
ATOM 592 C C . ILE A 1 75 ? -1.095 11.417 -9.199 1.00 86.75 75 ILE A C 1
ATOM 594 O O . ILE A 1 75 ? -1.764 11.779 -8.227 1.00 86.75 75 ILE A O 1
ATOM 598 N N . GLU A 1 76 ? -1.570 11.446 -10.446 1.00 86.31 76 GLU A N 1
ATOM 599 C CA . GLU A 1 76 ? -2.923 11.898 -10.797 1.00 86.31 76 GLU A CA 1
ATOM 600 C C . GLU A 1 76 ? -3.995 11.117 -10.027 1.00 86.31 76 GLU A C 1
ATOM 602 O O . GLU A 1 76 ? -4.831 11.703 -9.335 1.00 86.31 76 GLU A O 1
ATOM 607 N N . LYS A 1 77 ? -3.940 9.780 -10.070 1.00 87.19 77 LYS A N 1
ATOM 608 C CA . LYS A 1 77 ? -4.939 8.916 -9.425 1.00 87.19 77 LYS A CA 1
ATOM 609 C C . LYS A 1 77 ? -4.931 9.033 -7.913 1.00 87.19 77 LYS A C 1
ATOM 611 O O . LYS A 1 77 ? -5.988 9.078 -7.284 1.00 87.19 77 LYS A O 1
ATOM 616 N N . ARG A 1 78 ? -3.755 9.141 -7.302 1.00 84.50 78 ARG A N 1
ATOM 617 C CA . ARG A 1 78 ? -3.630 9.355 -5.859 1.00 84.50 78 ARG A CA 1
ATOM 618 C C . ARG A 1 78 ? -4.140 10.739 -5.456 1.00 84.50 78 ARG A C 1
ATOM 620 O O . ARG A 1 78 ? -4.731 10.880 -4.378 1.00 84.50 78 ARG A O 1
ATOM 627 N N . LYS A 1 79 ? -3.987 11.761 -6.307 1.00 82.69 79 LYS A N 1
ATOM 628 C CA . LYS A 1 79 ? -4.618 13.073 -6.109 1.00 82.69 79 LYS A CA 1
ATOM 629 C C . LYS A 1 79 ? -6.144 12.950 -6.131 1.00 82.69 79 LYS A C 1
ATOM 631 O O . LYS A 1 79 ? -6.758 13.287 -5.118 1.00 82.69 79 LYS A O 1
ATOM 636 N N . GLU A 1 80 ? -6.723 12.372 -7.182 1.00 82.81 80 GLU A N 1
ATOM 637 C CA . GLU A 1 80 ? -8.172 12.142 -7.316 1.00 82.81 80 GLU A CA 1
ATOM 638 C C . GLU A 1 80 ? -8.746 11.333 -6.139 1.00 82.81 80 GLU A C 1
ATOM 640 O O . GLU A 1 80 ? -9.697 11.756 -5.481 1.00 82.81 80 GLU A O 1
ATOM 645 N N . LYS A 1 81 ? -8.129 10.190 -5.807 1.00 82.06 81 LYS A N 1
ATOM 646 C CA . LYS A 1 81 ? -8.565 9.308 -4.711 1.00 82.06 81 LYS A CA 1
ATOM 647 C C . LYS A 1 81 ? -8.503 10.007 -3.358 1.00 82.06 81 LYS A C 1
ATOM 649 O O . LYS A 1 81 ? -9.402 9.838 -2.539 1.00 82.06 81 LYS A O 1
ATOM 654 N N . GLY A 1 82 ? -7.461 10.802 -3.117 1.00 81.38 82 GLY A N 1
ATOM 655 C CA . GLY A 1 82 ? -7.346 11.570 -1.880 1.00 81.38 82 GLY A CA 1
ATOM 656 C C . GLY A 1 82 ? -8.402 12.669 -1.763 1.00 81.38 82 GLY A C 1
ATOM 657 O O . GLY A 1 82 ? -8.933 12.870 -0.675 1.00 81.38 82 GLY A O 1
ATOM 658 N N . GLU A 1 83 ? -8.756 13.340 -2.863 1.00 79.38 83 GLU A N 1
ATOM 659 C CA . GLU A 1 83 ? -9.849 14.323 -2.882 1.00 79.38 83 GLU A CA 1
ATOM 660 C C . GLU A 1 83 ? -11.205 13.654 -2.635 1.00 79.38 83 GLU A C 1
ATOM 662 O O . GLU A 1 83 ? -11.988 14.124 -1.806 1.00 79.38 83 GLU A O 1
ATOM 667 N N . PHE A 1 84 ? -11.452 12.509 -3.276 1.00 81.75 84 PHE A N 1
ATOM 668 C CA . PHE A 1 84 ? -12.651 11.709 -3.045 1.00 81.75 84 PHE A CA 1
ATOM 669 C C . PHE A 1 84 ? -12.763 11.243 -1.589 1.00 81.75 84 PHE A C 1
ATOM 671 O O . PHE A 1 84 ? -13.798 11.448 -0.956 1.00 81.75 84 PHE A O 1
ATOM 678 N N . LEU A 1 85 ? -11.698 10.659 -1.028 1.00 81.75 85 LEU A N 1
ATOM 679 C CA . LEU A 1 85 ? -11.683 10.174 0.354 1.00 81.75 85 LEU A CA 1
ATOM 680 C C . LEU A 1 85 ? -11.909 11.316 1.350 1.00 81.75 85 LEU A C 1
ATOM 682 O O . LEU A 1 85 ? -12.620 11.149 2.337 1.00 81.75 85 LEU A O 1
ATOM 686 N N . MET A 1 86 ? -11.343 12.486 1.068 1.00 77.62 86 MET A N 1
ATOM 687 C CA . MET A 1 86 ? -11.524 13.693 1.866 1.00 77.62 86 MET A CA 1
ATOM 688 C C . MET A 1 86 ? -12.979 14.175 1.843 1.00 77.62 86 MET A C 1
ATOM 690 O O . MET A 1 86 ? -13.554 14.443 2.899 1.00 77.62 86 MET A O 1
ATOM 694 N N . PHE A 1 87 ? -13.604 14.240 0.664 1.00 78.12 87 PHE A N 1
ATOM 695 C CA . PHE A 1 87 ? -15.021 14.588 0.534 1.00 78.12 87 PHE A CA 1
ATOM 696 C C . PHE A 1 87 ? -15.924 13.554 1.215 1.00 78.12 87 PHE A C 1
ATOM 698 O O . PHE A 1 87 ? -16.858 13.908 1.935 1.00 78.12 87 PHE A O 1
ATOM 705 N N . TYR A 1 88 ? -15.611 12.269 1.049 1.00 82.38 88 TYR A N 1
ATOM 706 C CA . TYR A 1 88 ? -16.311 11.181 1.716 1.00 82.38 88 TYR A CA 1
ATOM 707 C C . TYR A 1 88 ? -16.213 11.299 3.241 1.00 82.38 88 TYR A C 1
ATOM 709 O O . TYR A 1 88 ? -17.236 11.264 3.920 1.00 82.38 88 TYR A O 1
ATOM 717 N N . ALA A 1 89 ? -15.015 11.518 3.788 1.00 79.00 89 ALA A N 1
ATOM 718 C CA . ALA A 1 89 ? -14.804 11.706 5.220 1.00 79.00 89 ALA A CA 1
ATOM 719 C C . ALA A 1 89 ? -15.564 12.929 5.757 1.00 79.00 89 ALA A C 1
ATOM 721 O O . ALA A 1 89 ? -16.220 12.830 6.794 1.00 79.00 89 ALA A O 1
ATOM 722 N N . ALA A 1 90 ? -15.545 14.054 5.034 1.00 78.25 90 ALA A N 1
ATOM 723 C CA . ALA A 1 90 ? -16.309 15.248 5.395 1.00 78.25 90 ALA A CA 1
ATOM 724 C C . ALA A 1 90 ? -17.826 14.979 5.423 1.00 78.25 90 ALA A C 1
ATOM 726 O O . ALA A 1 90 ? -18.503 15.366 6.377 1.00 78.25 90 ALA A O 1
ATOM 727 N N . ASN A 1 91 ? -18.352 14.249 4.435 1.00 80.38 91 ASN A N 1
ATOM 728 C CA . ASN A 1 91 ? -19.765 13.865 4.380 1.00 80.38 91 ASN A CA 1
ATOM 729 C C . ASN A 1 91 ? -20.158 12.866 5.475 1.00 80.38 91 ASN A C 1
ATOM 731 O O . ASN A 1 91 ? -21.248 12.956 6.037 1.00 80.38 91 ASN A O 1
ATOM 735 N N . GLN A 1 92 ? -19.297 11.897 5.787 1.00 80.06 92 GLN A N 1
ATOM 736 C CA . GLN A 1 92 ? -19.548 10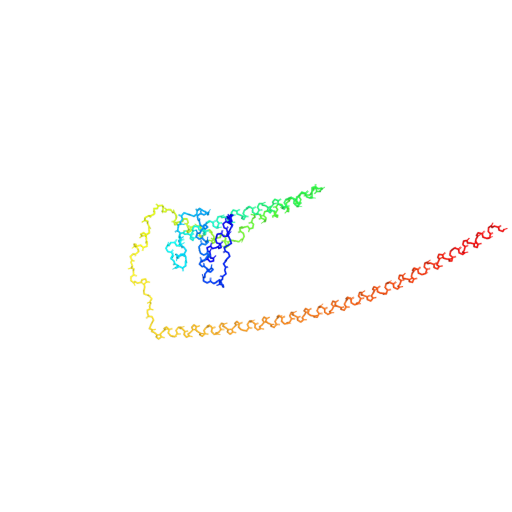.945 6.871 1.00 80.06 92 GLN A CA 1
ATOM 737 C C . GLN A 1 92 ? -19.515 11.642 8.231 1.00 80.06 92 GLN A C 1
ATOM 739 O O . GLN A 1 92 ? -20.362 11.370 9.080 1.00 80.06 92 GLN A O 1
ATOM 744 N N . PHE A 1 93 ? -18.595 12.588 8.415 1.00 79.69 93 PHE A N 1
ATOM 745 C CA . PHE A 1 93 ? -18.559 13.445 9.592 1.00 79.69 93 PHE A CA 1
ATOM 746 C C . PHE A 1 93 ? -19.855 14.254 9.734 1.00 79.69 93 PHE A C 1
ATOM 748 O O . PHE A 1 93 ? -20.448 14.270 10.811 1.00 79.69 93 PHE A O 1
ATOM 755 N N . ASP A 1 94 ? -20.359 14.835 8.643 1.00 72.12 94 ASP A N 1
ATOM 756 C CA . ASP A 1 94 ? -21.657 15.515 8.633 1.00 72.12 94 ASP A CA 1
ATOM 757 C C . ASP A 1 94 ? -22.808 14.618 9.067 1.00 72.12 94 ASP A C 1
ATOM 759 O O . ASP A 1 94 ? -23.565 14.962 9.975 1.00 72.12 94 ASP A O 1
ATOM 763 N N . LYS A 1 95 ? -22.928 13.439 8.459 1.00 75.19 95 LYS A N 1
ATOM 764 C CA . LYS A 1 95 ? -24.000 12.499 8.795 1.00 75.19 95 LYS A CA 1
ATOM 765 C C . LYS A 1 95 ? -23.937 12.041 10.251 1.00 75.19 95 LYS A C 1
ATOM 767 O O . LYS A 1 95 ? -24.967 11.889 10.897 1.00 75.19 95 LYS A O 1
ATOM 772 N N . LEU A 1 96 ? -22.742 11.796 10.784 1.00 75.50 96 LEU A N 1
ATOM 773 C CA . LEU A 1 96 ? -22.588 11.240 12.129 1.00 75.50 96 LEU A CA 1
ATOM 774 C C . LEU A 1 96 ? -22.676 12.302 13.229 1.00 75.50 96 LEU A C 1
ATOM 776 O O . LEU A 1 96 ? -23.218 12.016 14.295 1.00 75.50 96 LEU A O 1
ATOM 780 N N . ILE A 1 97 ? -22.161 13.508 12.982 1.00 68.69 97 ILE A N 1
ATOM 781 C CA . ILE A 1 97 ? -21.992 14.551 14.003 1.00 68.69 97 ILE A CA 1
ATOM 782 C C . ILE A 1 97 ? -23.016 15.676 13.842 1.00 68.69 97 ILE A C 1
ATOM 784 O O . ILE A 1 97 ? -23.547 16.149 14.848 1.00 68.69 97 ILE A O 1
ATOM 788 N N . CYS A 1 98 ? -23.356 16.084 12.615 1.00 59.84 98 CYS A N 1
ATOM 789 C CA . CYS A 1 98 ? -24.369 17.121 12.393 1.00 59.84 98 CYS A CA 1
ATOM 790 C C . CYS A 1 98 ? -25.795 16.565 12.478 1.00 59.84 98 CYS A C 1
ATOM 792 O O . CYS A 1 98 ? -26.658 17.233 13.039 1.00 59.84 98 CYS A O 1
ATOM 794 N N . SER A 1 99 ? -26.064 15.354 11.972 1.00 58.19 99 SER A N 1
ATOM 795 C CA . SER A 1 99 ? -27.437 14.819 11.945 1.00 58.19 99 SER A CA 1
ATOM 796 C C . SER A 1 99 ? -27.940 14.308 13.301 1.00 58.19 99 SER A C 1
ATOM 798 O O . SER A 1 99 ? -29.137 14.381 13.556 1.00 58.19 99 SER A O 1
ATOM 800 N N . LYS A 1 100 ? -27.062 13.836 14.201 1.00 57.19 100 LYS A N 1
ATOM 801 C CA . LYS A 1 100 ? -27.459 13.345 15.540 1.00 57.19 100 LYS A CA 1
ATOM 802 C C . LYS A 1 100 ? -27.789 14.452 16.552 1.00 57.19 100 LYS A C 1
ATOM 804 O O . LYS A 1 100 ? -28.398 14.163 17.571 1.00 57.19 100 LYS A O 1
ATOM 809 N N . ASN A 1 101 ? -27.407 15.701 16.283 1.00 51.53 101 ASN A N 1
ATOM 810 C CA . ASN A 1 101 ? -27.438 16.796 17.263 1.00 51.53 101 ASN A CA 1
ATOM 811 C C . ASN A 1 101 ? -28.409 17.936 16.893 1.00 51.53 101 ASN A C 1
ATOM 813 O O . ASN A 1 101 ? -28.219 19.071 17.322 1.00 51.53 101 ASN A O 1
ATOM 817 N N . ILE A 1 102 ? -29.441 17.667 16.083 1.00 52.97 102 ILE A N 1
ATOM 818 C CA . ILE A 1 102 ? -30.404 18.694 15.633 1.00 52.97 102 ILE A CA 1
ATOM 819 C C . ILE A 1 102 ? -31.305 19.206 16.780 1.00 52.97 102 ILE A C 1
ATOM 821 O O . ILE A 1 102 ? -31.965 20.229 16.618 1.00 52.97 102 ILE A O 1
ATOM 825 N N . THR A 1 103 ? -31.307 18.580 17.960 1.00 50.66 103 THR A N 1
ATOM 826 C CA . THR A 1 103 ? -32.209 18.975 19.052 1.00 50.66 103 THR A CA 1
ATOM 827 C C . THR A 1 103 ? -31.810 20.219 19.850 1.00 50.66 103 THR A C 1
ATOM 829 O O . THR A 1 103 ? -32.695 20.764 20.496 1.00 50.66 103 THR A O 1
ATOM 832 N N . GLU A 1 104 ? -30.586 20.760 19.778 1.00 47.50 104 GLU A N 1
ATOM 833 C CA . GLU A 1 104 ? -30.266 22.016 20.490 1.00 47.50 104 GLU A CA 1
ATOM 834 C C . GLU A 1 104 ? -29.396 22.974 19.663 1.00 47.50 104 GLU A C 1
ATOM 836 O O . GLU A 1 104 ? -28.223 22.746 19.354 1.00 47.50 104 GLU A O 1
ATOM 841 N N . SER A 1 105 ? -30.017 24.086 19.276 1.00 50.62 105 SER A N 1
ATOM 842 C CA . SER A 1 105 ? -29.455 25.172 18.487 1.00 50.62 105 SER A CA 1
ATOM 843 C C . SER A 1 105 ? -28.466 26.024 19.293 1.00 50.62 105 SER A C 1
ATOM 845 O O . SER A 1 105 ? -28.862 26.995 19.933 1.00 50.62 105 SER A O 1
ATOM 847 N N . GLU A 1 106 ? -27.166 25.735 19.193 1.00 51.56 106 GLU A N 1
ATOM 848 C CA . GLU A 1 106 ? -26.107 26.666 19.613 1.00 51.56 106 GLU A CA 1
ATOM 849 C C . GLU A 1 106 ? -25.258 27.138 18.411 1.00 51.56 106 GLU A C 1
ATOM 851 O O . GLU A 1 106 ? -24.597 26.320 17.757 1.00 51.56 106 GLU A O 1
ATOM 856 N N . PRO A 1 107 ? -25.184 28.454 18.116 1.00 56.00 107 PRO A N 1
ATOM 857 C CA . PRO A 1 107 ? -24.414 28.987 16.983 1.00 56.00 107 PRO A CA 1
ATOM 858 C C . PRO A 1 107 ? -22.904 28.698 17.084 1.00 56.00 107 PRO A C 1
ATOM 860 O O . PRO A 1 107 ? -22.254 28.439 16.071 1.00 56.00 107 PRO A O 1
ATOM 863 N N . LYS A 1 108 ? -22.362 28.608 18.308 1.00 53.81 108 LYS A N 1
ATOM 864 C CA . LYS A 1 108 ? -20.943 28.308 18.582 1.00 53.81 108 LYS A CA 1
ATOM 865 C C . LYS A 1 108 ? -20.513 26.891 18.164 1.00 53.81 108 LYS A C 1
ATOM 867 O O . LYS A 1 108 ? -19.322 26.636 17.996 1.00 53.81 108 LYS A O 1
ATOM 872 N N . ARG A 1 109 ? -21.449 25.945 17.991 1.00 52.53 109 ARG A N 1
ATOM 873 C CA . ARG A 1 109 ? -21.139 24.556 17.587 1.00 52.53 109 ARG A CA 1
ATOM 874 C C . ARG A 1 109 ? -21.073 24.375 16.071 1.00 52.53 109 ARG A C 1
ATOM 876 O O . ARG A 1 109 ? -20.232 23.610 15.597 1.00 52.53 109 ARG A O 1
ATOM 883 N N . LYS A 1 110 ? -21.878 25.123 15.303 1.00 55.72 110 LYS A N 1
ATOM 884 C CA . LYS A 1 110 ? -21.786 25.148 13.829 1.00 55.72 110 LYS A CA 1
ATOM 885 C C . LYS A 1 110 ? -20.422 25.663 13.359 1.00 55.72 110 LYS A C 1
ATOM 887 O O . LYS A 1 110 ? -19.845 25.085 12.441 1.00 55.72 110 LYS A O 1
ATOM 892 N N . GLU A 1 111 ? -19.865 26.669 14.034 1.00 60.09 111 GLU A N 1
ATOM 893 C CA . GLU A 1 111 ? -18.512 27.175 13.755 1.00 60.09 111 GLU A CA 1
ATOM 894 C C . GLU A 1 111 ? -17.416 26.139 14.041 1.00 60.09 111 GLU A C 1
ATOM 896 O O . GLU A 1 111 ? -16.533 25.947 13.206 1.00 60.09 111 GLU A O 1
ATOM 901 N N . LYS A 1 112 ? -17.496 25.409 15.166 1.00 60.16 112 LYS A N 1
ATOM 902 C CA . LYS A 1 112 ? -16.541 24.331 15.500 1.00 60.16 112 LYS A CA 1
ATOM 903 C C . LYS A 1 112 ? -16.581 23.185 14.487 1.00 60.16 112 LYS A C 1
ATOM 905 O O . LYS A 1 112 ? -15.535 22.696 14.069 1.00 60.16 112 LYS A O 1
ATOM 910 N N . CYS A 1 113 ? -17.779 22.798 14.051 1.00 61.00 113 CYS A N 1
ATOM 911 C CA . CYS A 1 113 ? -17.967 21.789 13.012 1.00 61.00 113 CYS A CA 1
ATOM 912 C C . CYS A 1 113 ? -17.404 22.259 11.655 1.00 61.00 113 CYS A C 1
ATOM 914 O O . CYS A 1 113 ? -16.710 21.513 10.965 1.00 61.00 113 CYS A O 1
ATOM 916 N N . GLY A 1 114 ? -17.609 23.536 11.312 1.00 63.50 114 GLY A N 1
ATOM 917 C CA . GLY A 1 114 ? -17.011 24.167 10.134 1.00 63.50 114 GLY A CA 1
ATOM 918 C C . GLY A 1 114 ? -15.482 24.245 10.189 1.00 63.50 114 GLY A C 1
ATOM 919 O O . GLY A 1 114 ? -14.830 24.038 9.169 1.00 63.50 114 GLY A O 1
ATOM 920 N N . HIS A 1 115 ? -14.895 24.497 11.363 1.00 65.31 115 HIS A N 1
ATOM 921 C CA . HIS A 1 115 ? -13.442 24.486 11.550 1.00 65.31 115 HIS A CA 1
ATOM 922 C C . HIS A 1 115 ? -12.863 23.080 11.357 1.00 65.31 115 HIS A C 1
ATOM 924 O O . HIS A 1 115 ? -11.922 22.922 10.588 1.00 65.31 115 HIS A O 1
ATOM 930 N N . LEU A 1 116 ? -13.478 22.046 11.946 1.00 62.72 116 LEU A N 1
ATOM 931 C CA . LEU A 1 116 ? -13.041 20.657 11.758 1.00 62.72 116 LEU A CA 1
ATOM 932 C C . LEU A 1 116 ? -13.139 20.208 10.298 1.00 62.72 116 LEU A C 1
ATOM 934 O O . LEU A 1 116 ? -12.209 19.589 9.787 1.00 62.72 116 LEU A O 1
ATOM 938 N N . LYS A 1 117 ? -14.216 20.575 9.594 1.00 63.94 117 LYS A N 1
ATOM 939 C CA . LYS A 1 117 ? -14.315 20.350 8.146 1.00 63.94 117 LYS A CA 1
ATOM 940 C C . LYS A 1 117 ? -13.203 21.045 7.382 1.00 63.94 117 LYS A C 1
ATOM 942 O O . LYS A 1 117 ? -12.590 20.415 6.534 1.00 63.94 117 LYS A O 1
ATOM 947 N N . LYS A 1 118 ? -12.912 22.311 7.698 1.00 66.56 118 LYS A N 1
ATOM 948 C CA . LYS A 1 118 ? -11.801 23.050 7.084 1.00 66.56 118 LYS A CA 1
ATOM 949 C C . LYS A 1 118 ? -10.452 22.390 7.368 1.00 66.56 118 LYS A C 1
ATOM 951 O O . LYS A 1 118 ? -9.609 22.385 6.480 1.00 66.56 118 LYS A O 1
ATOM 956 N N . CYS A 1 119 ? -10.250 21.800 8.545 1.00 64.50 119 CYS A N 1
ATOM 957 C CA . CYS A 1 119 ? -9.055 21.011 8.855 1.00 64.50 119 CYS A CA 1
ATOM 958 C C . CYS A 1 119 ? -9.004 19.714 8.033 1.00 64.50 119 CYS A C 1
ATOM 960 O O . CYS A 1 119 ? -7.970 19.410 7.444 1.00 64.50 119 CYS A O 1
ATOM 962 N N . LEU A 1 120 ? -10.123 18.990 7.921 1.00 61.75 120 LEU A N 1
ATOM 963 C CA . LEU A 1 120 ? -10.232 17.771 7.112 1.00 61.75 120 LEU A CA 1
ATOM 964 C C . LEU A 1 120 ? -9.990 18.050 5.623 1.00 61.75 120 LEU A C 1
ATOM 966 O O . LEU A 1 120 ? -9.290 17.285 4.969 1.00 61.75 120 LEU A O 1
ATOM 970 N N . THR A 1 121 ? -10.508 19.163 5.097 1.00 60.25 121 THR A N 1
ATOM 971 C CA . THR A 1 121 ? -10.337 19.542 3.688 1.00 60.25 121 THR A CA 1
ATOM 972 C C . THR A 1 121 ? -9.044 20.313 3.402 1.00 60.25 121 THR A C 1
ATOM 974 O O . THR A 1 121 ? -8.603 20.396 2.260 1.00 60.25 121 THR A O 1
ATOM 977 N N . GLY A 1 122 ? -8.441 20.932 4.419 1.00 56.25 122 GLY A N 1
ATOM 978 C CA . GLY A 1 122 ? -7.295 21.839 4.285 1.00 56.25 122 GLY A CA 1
ATOM 979 C C . GLY A 1 122 ? -5.930 21.189 4.522 1.00 56.25 122 GLY A C 1
ATOM 980 O O . GLY A 1 122 ? -4.930 21.665 3.982 1.00 56.25 122 GLY A O 1
ATOM 981 N N . ASN A 1 123 ? -5.869 20.084 5.272 1.00 53.97 123 ASN A N 1
ATOM 982 C CA . ASN A 1 123 ? -4.606 19.472 5.708 1.00 53.97 123 ASN A CA 1
ATOM 983 C C . ASN A 1 123 ? -3.803 18.769 4.605 1.00 53.97 123 ASN A C 1
ATOM 985 O O . ASN A 1 123 ? -2.657 18.397 4.836 1.00 53.97 123 ASN A O 1
ATOM 989 N N . ARG A 1 124 ? -4.304 18.648 3.371 1.00 50.00 124 ARG A N 1
ATOM 990 C CA . ARG A 1 124 ? -3.438 18.184 2.274 1.00 50.00 124 ARG A CA 1
ATOM 991 C C . ARG A 1 124 ? -2.332 19.193 1.938 1.00 50.00 124 ARG A C 1
ATOM 993 O O . ARG A 1 124 ? -1.271 18.805 1.467 1.00 50.00 124 ARG A O 1
ATOM 1000 N N . LYS A 1 125 ? -2.544 20.481 2.245 1.00 48.19 125 LYS A N 1
ATOM 1001 C CA . LYS A 1 125 ? -1.554 21.549 2.029 1.00 48.19 125 LYS A CA 1
ATOM 1002 C C . LYS A 1 125 ? -0.469 21.622 3.110 1.00 48.19 125 LYS A C 1
ATOM 1004 O O . LYS A 1 125 ? 0.488 22.368 2.922 1.00 48.19 125 LYS A O 1
ATOM 1009 N N . THR A 1 126 ? -0.598 20.915 4.238 1.00 44.12 126 THR A N 1
ATOM 1010 C CA . THR A 1 126 ? 0.367 21.016 5.350 1.00 44.12 126 THR A CA 1
ATOM 1011 C C . THR A 1 126 ? 1.552 20.059 5.212 1.00 44.12 126 THR A C 1
ATOM 1013 O O . THR A 1 126 ? 2.622 20.378 5.722 1.00 44.12 126 THR A O 1
ATOM 1016 N N . ASN A 1 127 ? 1.453 19.000 4.398 1.00 45.75 127 ASN A N 1
ATOM 1017 C CA . ASN A 1 127 ? 2.622 18.262 3.893 1.00 45.75 127 ASN A CA 1
ATOM 1018 C C . ASN A 1 127 ? 3.233 18.980 2.678 1.00 45.75 127 ASN A C 1
ATOM 1020 O O . ASN A 1 127 ? 3.272 18.463 1.562 1.00 45.75 127 ASN A O 1
ATOM 1024 N N . LYS A 1 128 ? 3.701 20.215 2.901 1.00 49.81 128 LYS A N 1
ATOM 1025 C CA . LYS A 1 128 ? 4.311 21.065 1.867 1.00 49.81 128 LYS A CA 1
ATOM 1026 C C . LYS A 1 128 ? 5.484 20.394 1.147 1.00 49.81 128 LYS A C 1
ATOM 1028 O O . LYS A 1 128 ? 5.657 20.674 -0.030 1.00 49.81 128 LYS A O 1
ATOM 1033 N N . SER A 1 129 ? 6.283 19.546 1.807 1.00 53.16 129 SER A N 1
ATOM 1034 C CA . SER A 1 129 ? 7.456 18.936 1.157 1.00 53.16 129 SER A CA 1
ATOM 1035 C C . SER A 1 129 ? 7.069 17.855 0.145 1.00 53.16 129 SER A C 1
ATOM 1037 O O . SER A 1 129 ? 7.521 17.921 -0.992 1.00 53.16 129 SER A O 1
ATOM 1039 N N . PHE A 1 130 ? 6.164 16.935 0.501 1.00 51.62 130 PHE A N 1
ATOM 1040 C CA . PHE A 1 130 ? 5.709 15.868 -0.400 1.00 51.62 130 PHE A CA 1
ATOM 1041 C C . PHE A 1 130 ? 4.951 16.410 -1.613 1.00 51.62 130 PHE A C 1
ATOM 1043 O O . PHE A 1 130 ? 5.194 15.982 -2.736 1.00 51.62 130 PHE A O 1
ATOM 1050 N N . HIS A 1 131 ? 4.071 17.396 -1.413 1.00 59.91 131 HIS A N 1
ATOM 1051 C CA . HIS A 1 131 ? 3.340 17.994 -2.531 1.00 59.91 131 HIS A CA 1
ATOM 1052 C C . HIS A 1 131 ? 4.240 18.836 -3.443 1.00 59.91 131 HIS A C 1
ATOM 1054 O O . HIS A 1 131 ? 3.991 18.895 -4.641 1.00 59.91 131 HIS A O 1
ATOM 1060 N N . LYS A 1 132 ? 5.292 19.461 -2.895 1.00 63.84 132 LYS A N 1
ATOM 1061 C CA . LYS A 1 132 ? 6.274 20.213 -3.685 1.00 63.84 132 LYS A CA 1
ATOM 1062 C C . LYS A 1 132 ? 7.140 19.288 -4.540 1.00 63.84 132 LYS A C 1
ATOM 1064 O O . LYS A 1 132 ? 7.429 19.639 -5.676 1.00 63.84 132 LYS A O 1
ATOM 1069 N N . GLU A 1 133 ? 7.517 18.120 -4.023 1.00 66.12 133 GLU A N 1
ATOM 1070 C CA . GLU A 1 133 ? 8.277 17.135 -4.801 1.00 66.12 133 GLU A CA 1
ATOM 1071 C C . GLU A 1 133 ? 7.413 16.490 -5.892 1.00 66.12 133 GLU A C 1
ATOM 1073 O O . GLU A 1 133 ? 7.841 16.407 -7.034 1.00 66.12 133 GLU A O 1
ATOM 1078 N N . GLU A 1 134 ? 6.158 16.134 -5.595 1.00 68.31 134 GLU A N 1
ATOM 1079 C CA . GLU A 1 134 ? 5.218 15.644 -6.618 1.00 68.31 134 GLU A CA 1
ATOM 1080 C C . GLU A 1 134 ? 4.956 16.678 -7.716 1.00 68.31 134 GLU A C 1
ATOM 1082 O O . GLU A 1 134 ? 4.872 16.318 -8.886 1.00 68.31 134 GLU A O 1
ATOM 1087 N N . GLN A 1 135 ? 4.845 17.959 -7.352 1.00 67.50 135 GLN A N 1
ATOM 1088 C CA . GLN A 1 135 ? 4.711 19.048 -8.320 1.00 67.50 135 GLN A CA 1
ATOM 1089 C C . GLN A 1 135 ? 5.964 19.198 -9.180 1.00 67.50 135 GLN A C 1
ATOM 1091 O O . GLN A 1 135 ? 5.829 19.298 -10.392 1.00 67.50 135 GLN A O 1
ATOM 1096 N N . ARG A 1 136 ? 7.161 19.137 -8.582 1.00 72.56 136 ARG A N 1
ATOM 1097 C CA . ARG A 1 136 ? 8.429 19.181 -9.324 1.00 72.56 136 ARG A CA 1
ATOM 1098 C C . ARG A 1 136 ? 8.554 18.011 -10.302 1.00 72.56 136 ARG A C 1
ATOM 1100 O O . ARG A 1 136 ? 8.989 18.202 -11.429 1.00 72.56 136 ARG A O 1
ATOM 1107 N N . ILE A 1 137 ? 8.170 16.806 -9.877 1.00 75.75 137 ILE A N 1
ATOM 1108 C CA . ILE A 1 137 ? 8.191 15.614 -10.732 1.00 75.75 137 ILE A CA 1
ATOM 1109 C C . ILE A 1 137 ? 7.210 15.775 -11.899 1.00 75.75 137 ILE A C 1
ATOM 1111 O O . ILE A 1 137 ? 7.568 15.459 -13.027 1.00 75.75 137 ILE A O 1
ATOM 1115 N N . MET A 1 138 ? 5.997 16.282 -11.655 1.00 72.31 138 MET A N 1
ATOM 1116 C CA . MET A 1 138 ? 5.021 16.520 -12.727 1.00 72.31 138 MET A CA 1
ATOM 1117 C C . MET A 1 138 ? 5.482 17.612 -13.700 1.00 72.31 138 MET A C 1
ATOM 1119 O O . MET A 1 138 ? 5.362 17.411 -14.898 1.00 72.31 138 MET A O 1
ATOM 1123 N N . GLU A 1 139 ? 6.061 18.708 -13.203 1.00 74.62 139 GLU A N 1
ATOM 1124 C CA . GLU A 1 139 ? 6.639 19.785 -14.025 1.00 74.62 139 GLU A CA 1
ATOM 1125 C C . GLU A 1 139 ? 7.756 19.250 -14.935 1.00 74.62 139 GLU A C 1
ATOM 1127 O O . GLU A 1 139 ? 7.721 19.457 -16.140 1.00 74.62 139 GLU A O 1
ATOM 1132 N N . TYR A 1 140 ? 8.667 18.434 -14.393 1.00 74.88 140 TYR A N 1
ATOM 1133 C CA . TYR A 1 140 ? 9.727 17.791 -15.177 1.00 74.88 140 TYR A CA 1
ATOM 1134 C C . TYR A 1 140 ? 9.197 16.812 -16.241 1.00 74.88 140 TYR A C 1
ATOM 1136 O O . TYR A 1 140 ? 9.772 16.688 -17.321 1.00 74.88 140 TYR A O 1
ATOM 1144 N N . ILE A 1 141 ? 8.118 16.082 -15.938 1.00 70.12 141 ILE A N 1
ATOM 1145 C CA . ILE A 1 141 ? 7.505 15.142 -16.886 1.00 70.12 141 ILE A CA 1
ATOM 1146 C C . ILE A 1 141 ? 6.734 15.890 -17.984 1.00 70.12 141 ILE A C 1
ATOM 1148 O O . ILE A 1 141 ? 6.762 15.458 -19.135 1.00 70.12 141 ILE A O 1
ATOM 1152 N N . ASP A 1 142 ? 6.059 16.989 -17.648 1.00 65.50 142 ASP A N 1
ATOM 1153 C CA . ASP A 1 142 ? 5.293 17.790 -18.606 1.00 65.50 142 ASP A CA 1
ATOM 1154 C C . ASP A 1 142 ? 6.210 18.597 -19.543 1.00 65.50 142 ASP A C 1
ATOM 1156 O O . ASP A 1 142 ? 5.957 18.604 -20.745 1.00 65.50 142 ASP A O 1
ATOM 1160 N N . ASP A 1 143 ? 7.339 19.130 -19.058 1.00 56.44 143 ASP A N 1
ATOM 1161 C CA . ASP A 1 143 ? 8.365 19.780 -19.898 1.00 56.44 143 ASP A CA 1
ATOM 1162 C C . ASP A 1 143 ? 8.978 18.822 -20.942 1.00 56.44 143 ASP A C 1
ATOM 1164 O O . ASP A 1 143 ? 9.442 19.245 -22.000 1.00 56.44 143 ASP A O 1
ATOM 1168 N N . SER A 1 144 ? 8.958 17.511 -20.677 1.00 52.53 144 SER A N 1
ATOM 1169 C CA . SER A 1 144 ? 9.406 16.481 -21.623 1.00 52.53 144 SER A CA 1
ATOM 1170 C C . SER A 1 144 ? 8.342 16.105 -22.665 1.00 52.53 144 SER A C 1
ATOM 1172 O O . SER A 1 144 ? 8.653 15.359 -23.594 1.00 52.53 144 SER A O 1
ATOM 1174 N N . SER A 1 145 ? 7.093 16.556 -22.507 1.00 49.75 145 SER A N 1
ATOM 1175 C CA . SER A 1 145 ? 5.943 16.103 -23.300 1.00 49.75 145 SER A CA 1
ATOM 1176 C C . SER A 1 145 ? 5.531 17.071 -24.418 1.00 49.75 145 SER A C 1
ATOM 1178 O O . SER A 1 145 ? 4.705 16.684 -25.242 1.00 49.75 145 SER A O 1
ATOM 1180 N N . ASP A 1 146 ? 6.123 18.269 -24.494 1.00 43.09 146 ASP A N 1
ATOM 1181 C CA . ASP A 1 146 ? 5.847 19.287 -25.529 1.00 43.09 146 ASP A CA 1
ATOM 1182 C C . ASP A 1 146 ? 6.611 19.064 -26.855 1.00 43.09 146 ASP A C 1
ATOM 1184 O O . ASP A 1 146 ? 6.641 19.930 -27.729 1.00 43.09 146 ASP A O 1
ATOM 1188 N N . SER A 1 147 ? 7.193 17.879 -27.054 1.00 42.38 147 SER A N 1
ATOM 1189 C CA . SER A 1 147 ? 7.684 17.441 -28.367 1.00 42.38 147 SER A CA 1
ATOM 1190 C C . SER A 1 147 ? 6.960 16.168 -28.793 1.00 42.38 147 SER A C 1
ATOM 1192 O O . SER A 1 147 ? 7.435 15.046 -28.631 1.00 42.38 147 SER A O 1
ATOM 1194 N N . GLU A 1 148 ? 5.757 16.363 -29.330 1.00 49.12 148 GLU A N 1
ATOM 1195 C CA . GLU A 1 148 ? 5.180 15.429 -30.288 1.00 49.12 148 GLU A CA 1
ATOM 1196 C C . GLU A 1 148 ? 6.137 15.347 -31.479 1.00 49.12 148 GLU A C 1
ATOM 1198 O O . GLU A 1 148 ? 6.158 16.251 -32.298 1.00 49.12 148 GLU A O 1
ATOM 1203 N N . ASP A 1 149 ? 6.979 14.315 -31.511 1.00 37.00 149 ASP A N 1
ATOM 1204 C CA . ASP A 1 149 ? 7.405 13.623 -32.728 1.00 37.00 149 ASP A CA 1
ATOM 1205 C C . ASP A 1 149 ? 8.192 12.365 -32.334 1.00 37.00 149 ASP A C 1
ATOM 1207 O O . ASP A 1 149 ? 9.287 12.422 -31.768 1.00 37.00 149 ASP A O 1
ATOM 1211 N N . LEU A 1 150 ? 7.627 11.207 -32.686 1.00 45.19 150 LEU A N 1
ATOM 1212 C CA . LEU A 1 150 ? 8.141 9.838 -32.503 1.00 45.19 150 LEU A CA 1
ATOM 1213 C C . LEU A 1 150 ? 9.486 9.553 -33.219 1.00 45.19 150 LEU A C 1
ATOM 1215 O O . LEU A 1 150 ? 9.895 8.400 -33.331 1.00 45.19 150 LEU A O 1
ATOM 1219 N N . GLU A 1 151 ? 10.191 10.589 -33.675 1.00 46.00 151 GLU A N 1
ATOM 1220 C CA . GLU A 1 151 ? 11.445 10.522 -34.435 1.00 46.00 151 GLU A CA 1
ATOM 1221 C C . GLU A 1 151 ? 12.621 11.235 -33.724 1.00 46.00 151 GLU A C 1
ATOM 1223 O O . GLU A 1 151 ? 13.739 11.269 -34.228 1.00 46.00 151 GLU A O 1
ATOM 1228 N N . THR A 1 152 ? 12.420 11.758 -32.508 1.00 45.03 152 THR A N 1
ATOM 1229 C CA . THR A 1 152 ? 13.382 12.645 -31.818 1.00 45.03 152 THR A CA 1
ATOM 1230 C C . THR A 1 152 ? 14.105 12.020 -30.617 1.00 45.03 152 THR A C 1
ATOM 1232 O O . THR A 1 152 ? 14.508 12.706 -29.681 1.00 45.03 152 THR A O 1
ATOM 1235 N N . ASN A 1 153 ? 14.440 10.729 -30.682 1.00 39.94 153 ASN A N 1
ATOM 1236 C CA . ASN A 1 153 ? 15.524 10.194 -29.837 1.00 39.94 153 ASN A CA 1
ATOM 1237 C C . ASN A 1 153 ? 16.925 10.696 -30.279 1.00 39.94 153 ASN A C 1
ATOM 1239 O O . ASN A 1 153 ? 17.941 10.316 -29.700 1.00 39.94 153 ASN A O 1
ATOM 1243 N N . GLU A 1 154 ? 17.002 11.594 -31.270 1.00 40.28 154 GLU A N 1
ATOM 1244 C CA . GLU A 1 154 ? 18.243 12.245 -31.708 1.00 40.28 154 GLU A CA 1
ATOM 1245 C C . GLU A 1 154 ? 18.859 13.219 -30.692 1.00 40.28 154 GLU A C 1
ATOM 1247 O O . GLU A 1 154 ? 20.041 13.545 -30.832 1.00 40.28 154 GLU A O 1
ATOM 1252 N N . TRP A 1 155 ? 18.138 13.689 -29.664 1.00 45.03 155 TRP A N 1
ATOM 1253 C CA . TRP A 1 155 ? 18.753 14.594 -28.676 1.00 45.03 155 TRP A CA 1
ATOM 1254 C C . TRP A 1 155 ? 19.896 13.905 -27.908 1.00 45.03 155 TRP A C 1
ATOM 1256 O O . TRP A 1 155 ? 20.874 14.554 -27.538 1.00 45.03 155 TRP A O 1
ATOM 1266 N N . PHE A 1 156 ? 19.819 12.575 -27.757 1.00 36.50 156 PHE A N 1
ATOM 1267 C CA . PHE A 1 156 ? 20.887 11.747 -27.195 1.00 36.50 156 PHE A CA 1
ATOM 1268 C C . PHE A 1 156 ? 22.057 11.543 -28.178 1.00 36.50 156 PHE A C 1
ATOM 1270 O O . PHE A 1 156 ? 23.182 11.299 -27.756 1.00 36.50 156 PHE A O 1
ATOM 1277 N N . ILE A 1 157 ? 21.816 11.676 -29.489 1.00 45.66 157 ILE A N 1
ATOM 1278 C CA . ILE A 1 157 ? 22.815 11.464 -30.555 1.00 45.66 157 ILE A CA 1
ATOM 1279 C C . ILE A 1 157 ? 23.628 12.743 -30.841 1.00 45.66 157 ILE A C 1
ATOM 1281 O O . ILE A 1 157 ? 24.761 12.657 -31.308 1.00 45.66 157 ILE A O 1
ATOM 1285 N N . LYS A 1 158 ? 23.092 13.936 -30.541 1.00 37.38 158 LYS A N 1
ATOM 1286 C CA . LYS A 1 158 ? 23.720 15.235 -30.867 1.00 37.38 158 LYS A CA 1
ATOM 1287 C C . LYS A 1 158 ? 24.441 15.947 -29.722 1.00 37.38 158 LYS A C 1
ATOM 1289 O O . LYS A 1 158 ? 24.956 17.042 -29.949 1.00 37.38 158 LYS A O 1
ATOM 1294 N N . LYS A 1 159 ? 24.534 15.370 -28.519 1.00 39.69 159 LYS A N 1
ATOM 1295 C CA . LYS A 1 159 ? 25.502 15.886 -27.541 1.00 39.69 159 LYS A CA 1
ATOM 1296 C C . LYS A 1 159 ? 26.892 15.535 -28.076 1.00 39.69 159 LYS A C 1
ATOM 1298 O O . LYS A 1 159 ? 27.267 14.366 -28.058 1.00 39.69 159 LYS A O 1
ATOM 1303 N N . GLU A 1 160 ? 27.613 16.521 -28.618 1.00 41.16 160 GLU A N 1
ATOM 1304 C CA . GLU A 1 160 ? 29.020 16.345 -28.988 1.00 41.16 160 GLU A CA 1
ATOM 1305 C C . GLU A 1 160 ? 29.740 15.744 -27.783 1.00 41.16 160 GLU A C 1
ATOM 1307 O O . GLU A 1 160 ? 29.711 16.294 -26.681 1.00 41.16 160 GLU A O 1
ATOM 1312 N N . PHE A 1 161 ? 30.282 14.546 -27.985 1.00 43.66 161 PHE A N 1
ATOM 1313 C CA . PHE A 1 161 ? 31.029 13.826 -26.973 1.00 43.66 161 PHE A CA 1
ATOM 1314 C C . PHE A 1 161 ? 32.242 14.676 -26.595 1.00 43.66 161 PHE A C 1
ATOM 1316 O O . PHE A 1 161 ? 33.189 14.772 -27.376 1.00 43.66 161 PHE A O 1
ATOM 1323 N N . ASP A 1 162 ? 32.183 15.319 -25.429 1.00 47.16 162 ASP A N 1
ATOM 1324 C CA . ASP A 1 162 ? 33.300 16.053 -24.851 1.00 47.16 162 ASP A CA 1
ATOM 1325 C C . ASP A 1 162 ? 34.228 15.033 -24.169 1.00 47.16 162 ASP A C 1
ATOM 1327 O O . ASP A 1 162 ? 33.825 14.409 -23.182 1.00 47.16 162 ASP A O 1
ATOM 1331 N N . PRO A 1 163 ? 35.459 14.804 -24.664 1.00 50.03 163 PRO A N 1
ATOM 1332 C CA . PRO A 1 163 ? 36.404 13.886 -24.028 1.00 50.03 163 PRO A CA 1
ATOM 1333 C C . PRO A 1 163 ? 36.721 14.272 -22.574 1.00 50.03 163 PRO A C 1
ATOM 1335 O O . PRO A 1 163 ? 37.198 13.437 -21.808 1.00 50.03 163 PRO A O 1
ATOM 1338 N N . GLN A 1 164 ? 36.439 15.517 -22.176 1.00 50.75 164 GLN A N 1
ATOM 1339 C CA . GLN A 1 164 ? 36.590 15.999 -20.811 1.00 50.75 164 GLN A CA 1
ATOM 1340 C C . GLN A 1 164 ? 35.450 15.574 -19.863 1.00 50.75 164 GLN A C 1
ATOM 1342 O O . GLN A 1 164 ? 35.697 15.545 -18.657 1.00 50.75 164 GLN A O 1
ATOM 1347 N N . ASP A 1 165 ? 34.267 15.165 -20.354 1.00 48.56 165 ASP A N 1
ATOM 1348 C CA . ASP A 1 165 ? 33.170 14.628 -19.513 1.00 48.56 165 ASP A CA 1
ATOM 1349 C C . ASP A 1 165 ? 33.545 13.259 -18.887 1.00 48.56 165 ASP A C 1
ATOM 1351 O O . ASP A 1 165 ? 32.937 12.832 -17.907 1.00 48.56 165 ASP A O 1
ATOM 1355 N N . PHE A 1 166 ? 34.584 12.591 -19.414 1.00 37.28 166 PHE A N 1
ATOM 1356 C CA . PHE A 1 166 ? 35.154 11.335 -18.904 1.00 37.28 166 PHE A CA 1
ATOM 1357 C C . PHE A 1 166 ? 36.556 11.480 -18.304 1.00 37.28 166 PHE A C 1
ATOM 1359 O O . PHE A 1 166 ? 37.217 10.470 -18.051 1.00 37.28 166 PHE A O 1
ATOM 1366 N N . ASN A 1 167 ? 37.006 12.698 -17.985 1.00 44.12 167 ASN A N 1
ATOM 1367 C CA . ASN A 1 167 ? 38.127 12.860 -17.059 1.00 44.12 167 ASN A CA 1
ATOM 1368 C C . ASN A 1 167 ? 37.663 12.532 -15.629 1.00 44.12 167 ASN A C 1
ATOM 1370 O O . ASN A 1 167 ? 37.699 13.358 -14.718 1.00 44.12 167 ASN A O 1
ATOM 1374 N N . GLU A 1 168 ? 37.269 11.278 -15.419 1.00 45.47 168 GLU A N 1
ATOM 1375 C CA . GLU A 1 168 ? 37.572 10.593 -14.182 1.00 45.47 168 GLU A CA 1
ATOM 1376 C C . GLU A 1 168 ? 39.091 10.704 -14.058 1.00 45.47 168 GLU A C 1
ATOM 1378 O O . GLU A 1 168 ? 39.837 10.065 -14.798 1.00 45.47 168 GLU A O 1
ATOM 1383 N N . VAL A 1 169 ? 39.552 11.638 -13.223 1.00 49.69 169 VAL A N 1
ATOM 1384 C CA . VAL A 1 169 ? 40.955 11.736 -12.830 1.00 49.69 169 VAL A CA 1
ATOM 1385 C C . VAL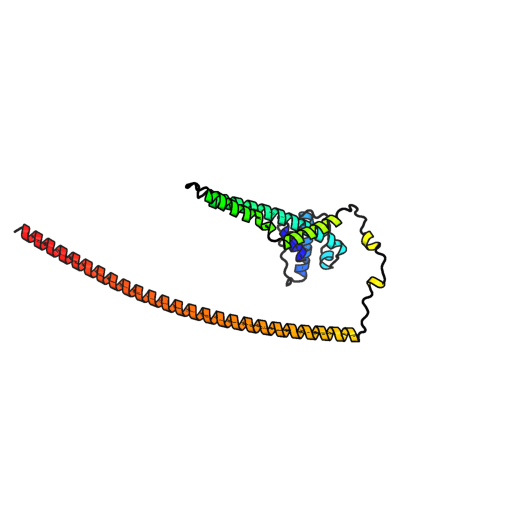 A 1 169 ? 41.351 10.321 -12.445 1.00 49.69 169 VAL A C 1
ATOM 1387 O O . VAL A 1 169 ? 40.894 9.816 -11.419 1.00 49.69 169 VAL A O 1
ATOM 1390 N N . VAL A 1 170 ? 42.107 9.649 -13.317 1.00 49.84 170 VAL A N 1
ATOM 1391 C CA . VAL A 1 170 ? 42.582 8.292 -13.079 1.00 49.84 170 VAL A CA 1
ATOM 1392 C C . VAL A 1 170 ? 43.577 8.423 -11.942 1.00 49.84 170 VAL A C 1
ATOM 1394 O O . VAL A 1 170 ? 44.765 8.649 -12.148 1.00 49.84 170 VAL A O 1
ATOM 1397 N N . MET A 1 171 ? 43.043 8.363 -10.727 1.00 50.06 171 MET A N 1
ATOM 1398 C CA . MET A 1 171 ? 43.800 8.164 -9.512 1.00 50.06 171 MET A CA 1
ATOM 1399 C C . MET A 1 171 ? 44.672 6.941 -9.750 1.00 50.06 171 MET A C 1
ATOM 1401 O O . MET A 1 171 ? 44.165 5.903 -10.199 1.00 50.06 171 MET A O 1
ATOM 1405 N N . THR A 1 172 ? 45.970 7.077 -9.504 1.00 60.91 172 THR A N 1
ATOM 1406 C CA . THR A 1 172 ? 46.895 5.948 -9.592 1.00 60.91 172 THR A CA 1
ATOM 1407 C C . THR A 1 172 ? 46.400 4.835 -8.664 1.00 60.91 172 THR A C 1
ATOM 1409 O O . THR A 1 172 ? 45.719 5.100 -7.668 1.00 60.91 172 THR A O 1
ATOM 1412 N N . ASP A 1 173 ? 46.693 3.574 -8.992 1.00 62.75 173 ASP A N 1
ATOM 1413 C CA . ASP A 1 173 ? 46.185 2.419 -8.231 1.00 62.75 173 ASP A CA 1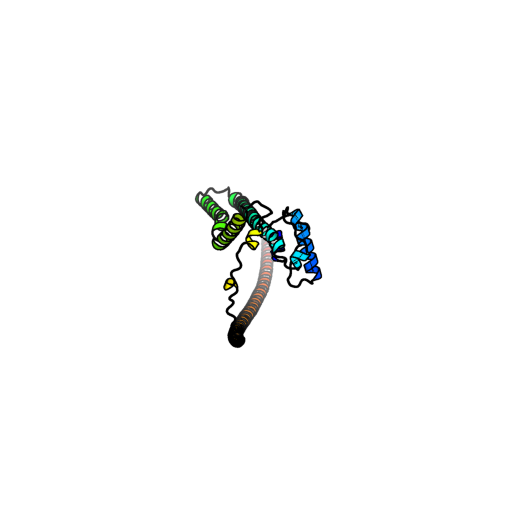
ATOM 1414 C C . ASP A 1 173 ? 46.489 2.527 -6.721 1.00 62.75 173 ASP A C 1
ATOM 1416 O O . ASP A 1 173 ? 45.709 2.069 -5.888 1.00 62.75 173 ASP A O 1
ATOM 1420 N N . GLU A 1 174 ? 47.565 3.227 -6.357 1.00 68.88 174 GLU A N 1
ATOM 1421 C CA . GLU A 1 174 ? 47.957 3.529 -4.978 1.00 68.88 174 GLU A CA 1
ATOM 1422 C C . GLU A 1 174 ? 46.988 4.490 -4.267 1.00 68.88 174 GLU A C 1
ATOM 1424 O O . GLU A 1 174 ? 46.601 4.249 -3.123 1.00 68.88 174 GLU A O 1
ATOM 1429 N N . GLU A 1 175 ? 46.523 5.547 -4.933 1.00 69.12 175 GLU A N 1
ATOM 1430 C CA . GLU A 1 175 ? 45.598 6.515 -4.336 1.00 69.12 175 GLU A CA 1
ATOM 1431 C C . GLU A 1 175 ? 44.180 5.935 -4.177 1.00 69.12 175 GLU A C 1
ATOM 1433 O O . GLU A 1 175 ? 43.469 6.271 -3.225 1.00 69.12 175 GLU A O 1
ATOM 1438 N N . LYS A 1 176 ? 43.763 5.027 -5.075 1.00 72.00 176 LYS A N 1
ATOM 1439 C CA . LYS A 1 176 ? 42.504 4.270 -4.932 1.00 72.00 176 LYS A CA 1
ATOM 1440 C C . LYS A 1 176 ? 42.558 3.331 -3.730 1.00 72.00 176 LYS A C 1
ATOM 1442 O O . LYS A 1 176 ? 41.586 3.248 -2.982 1.00 72.00 176 LYS A O 1
ATOM 1447 N N . ILE A 1 177 ? 43.694 2.664 -3.513 1.00 73.44 177 ILE A N 1
ATOM 1448 C CA . ILE A 1 177 ? 43.904 1.796 -2.346 1.00 73.44 177 ILE A CA 1
ATOM 1449 C C . ILE A 1 177 ? 43.826 2.605 -1.047 1.00 73.44 177 ILE A C 1
ATOM 1451 O O . ILE A 1 177 ? 43.174 2.156 -0.105 1.00 73.44 177 ILE A O 1
ATOM 1455 N N . ILE A 1 178 ? 44.413 3.805 -1.002 1.00 81.69 178 ILE A N 1
ATOM 1456 C CA . ILE A 1 178 ? 44.362 4.678 0.182 1.00 81.69 178 ILE A CA 1
ATOM 1457 C C . ILE A 1 178 ? 42.922 5.122 0.475 1.00 81.69 178 ILE A C 1
ATOM 1459 O O . ILE A 1 178 ? 42.457 4.963 1.602 1.00 81.69 178 ILE A O 1
ATOM 1463 N N . LYS A 1 179 ? 42.166 5.580 -0.534 1.00 80.94 179 LYS A N 1
ATOM 1464 C CA . LYS A 1 179 ? 40.751 5.956 -0.344 1.00 80.94 179 LYS A CA 1
ATOM 1465 C C . LYS A 1 179 ? 39.881 4.786 0.115 1.00 80.94 179 LYS A C 1
ATOM 1467 O O . LYS A 1 179 ? 39.074 4.947 1.025 1.00 80.94 179 LYS A O 1
ATOM 1472 N N . LEU A 1 180 ? 40.080 3.598 -0.457 1.00 79.69 180 LEU A N 1
ATOM 1473 C CA . LEU A 1 180 ? 39.361 2.390 -0.039 1.00 79.69 180 LEU A CA 1
ATOM 1474 C C . LEU A 1 180 ? 39.709 1.976 1.398 1.00 79.69 180 LEU A C 1
ATOM 1476 O O . LEU A 1 180 ? 38.850 1.473 2.123 1.00 79.69 180 LEU A O 1
ATOM 1480 N N . GLN A 1 181 ? 40.953 2.186 1.835 1.00 80.56 181 GLN A N 1
ATOM 1481 C CA . GLN A 1 181 ? 41.354 1.951 3.223 1.00 80.56 181 GLN A CA 1
ATOM 1482 C C . GLN A 1 181 ? 40.701 2.955 4.180 1.00 80.56 181 GLN A C 1
ATOM 1484 O O . GLN A 1 181 ? 40.219 2.546 5.236 1.00 80.56 181 GLN A O 1
ATOM 1489 N N . GLU A 1 182 ? 40.616 4.231 3.803 1.00 85.81 182 GLU A N 1
ATOM 1490 C CA . GLU A 1 182 ? 39.930 5.264 4.587 1.00 85.81 182 GLU A CA 1
ATOM 1491 C C . GLU A 1 182 ? 38.420 5.006 4.701 1.00 85.81 182 GLU A C 1
ATOM 1493 O O . GLU A 1 182 ? 37.857 5.108 5.791 1.00 85.81 182 GLU A O 1
ATOM 1498 N N . GLU A 1 183 ? 37.757 4.619 3.609 1.00 84.88 183 GLU A N 1
ATOM 1499 C CA . GLU A 1 183 ? 36.336 4.245 3.623 1.00 84.88 183 GLU A CA 1
ATOM 1500 C C . GLU A 1 183 ? 36.084 3.000 4.474 1.00 84.88 183 GLU A C 1
ATOM 1502 O O . GLU A 1 183 ? 35.154 2.973 5.280 1.00 84.88 183 GLU A O 1
ATOM 1507 N N . LYS A 1 184 ? 36.956 1.991 4.379 1.00 85.19 184 LYS A N 1
ATOM 1508 C CA . LYS A 1 184 ? 36.882 0.804 5.236 1.00 85.19 184 LYS A CA 1
ATOM 1509 C C . LYS A 1 184 ? 37.032 1.163 6.716 1.00 85.19 184 LYS A C 1
ATOM 1511 O O . LYS A 1 184 ? 36.329 0.591 7.546 1.00 85.19 184 LYS A O 1
ATOM 1516 N N . GLN A 1 185 ? 37.923 2.096 7.053 1.00 89.06 185 GLN A N 1
ATOM 1517 C CA . GLN A 1 185 ? 38.118 2.565 8.426 1.00 89.06 185 GLN A CA 1
ATOM 1518 C C . GLN A 1 185 ? 36.852 3.257 8.959 1.00 89.06 185 GLN A C 1
ATOM 1520 O O . GLN A 1 185 ? 36.413 2.947 10.065 1.00 89.06 185 GLN A O 1
ATOM 1525 N N . LYS A 1 186 ? 36.227 4.122 8.147 1.00 91.44 186 LYS A N 1
ATOM 1526 C CA . LYS A 1 186 ? 34.964 4.799 8.490 1.00 91.44 186 LYS A CA 1
ATOM 1527 C C . LYS A 1 186 ? 33.823 3.811 8.711 1.00 91.44 186 LYS A C 1
ATOM 1529 O O . LYS A 1 186 ? 33.127 3.903 9.715 1.00 91.44 186 LYS A O 1
ATOM 1534 N N . LEU A 1 187 ? 33.682 2.817 7.834 1.00 88.19 187 LEU A N 1
ATOM 1535 C CA . LEU A 1 187 ? 32.651 1.784 7.970 1.00 88.19 187 LEU A CA 1
ATOM 1536 C C . LEU A 1 187 ? 32.825 0.938 9.240 1.00 88.19 187 LEU A C 1
ATOM 1538 O O . LEU A 1 187 ? 31.838 0.529 9.846 1.00 88.19 187 LEU A O 1
ATOM 1542 N N . ILE A 1 188 ? 34.066 0.673 9.664 1.00 89.62 188 ILE A N 1
ATOM 1543 C CA . ILE A 1 188 ? 34.343 -0.032 10.927 1.00 89.62 188 ILE A CA 1
ATOM 1544 C C . ILE A 1 188 ? 33.907 0.815 12.129 1.00 89.62 188 ILE A C 1
ATOM 1546 O O . ILE A 1 188 ? 33.351 0.277 13.087 1.00 89.62 188 ILE A O 1
ATOM 1550 N N . GLU A 1 189 ? 34.143 2.124 12.080 1.00 91.06 189 GLU A N 1
ATOM 1551 C CA . GLU A 1 189 ? 33.757 3.049 13.145 1.00 91.06 189 GLU A CA 1
ATOM 1552 C C . GLU A 1 189 ? 32.230 3.208 13.238 1.00 91.06 189 GLU A C 1
ATOM 1554 O O . GLU A 1 189 ? 31.672 3.118 14.332 1.00 91.06 189 GLU A O 1
ATOM 1559 N N . GLU A 1 190 ? 31.537 3.315 12.101 1.00 90.31 190 GLU A N 1
ATOM 1560 C CA . GLU A 1 190 ? 30.067 3.316 12.038 1.00 90.31 190 GLU A CA 1
ATOM 1561 C C . GLU A 1 190 ? 29.465 2.003 12.563 1.00 90.31 190 GLU A C 1
ATOM 1563 O O . GLU A 1 190 ? 28.509 2.019 13.341 1.00 90.31 190 GLU A O 1
ATOM 1568 N N . LEU A 1 191 ? 30.055 0.854 12.212 1.00 87.44 191 LEU A N 1
ATOM 1569 C CA . LEU A 1 191 ? 29.641 -0.447 12.747 1.00 87.44 191 LEU A CA 1
ATOM 1570 C C . LEU A 1 191 ? 29.812 -0.531 14.268 1.00 87.44 191 LEU A C 1
ATOM 1572 O O . LEU A 1 191 ? 28.946 -1.083 14.948 1.00 87.44 191 LEU A O 1
ATOM 1576 N N . ALA A 1 192 ? 30.902 0.014 14.814 1.00 89.06 192 ALA A N 1
ATOM 1577 C CA . ALA A 1 192 ? 31.136 0.037 16.255 1.00 89.06 192 ALA A CA 1
ATOM 1578 C C . ALA A 1 192 ? 30.106 0.916 16.987 1.00 89.06 192 ALA A C 1
ATOM 1580 O O . ALA A 1 192 ? 29.588 0.509 18.029 1.00 89.06 192 ALA A O 1
ATOM 1581 N N . GLN A 1 193 ? 29.755 2.072 16.416 1.00 88.94 193 GLN A N 1
ATOM 1582 C CA . GLN A 1 193 ? 28.719 2.957 16.959 1.00 88.94 193 GLN A CA 1
ATOM 1583 C C . GLN A 1 193 ? 27.339 2.284 16.942 1.00 88.94 193 GLN A C 1
ATOM 1585 O O . GLN A 1 193 ? 26.668 2.230 17.974 1.00 88.94 193 GLN A O 1
ATOM 1590 N N . ALA A 1 194 ? 26.958 1.655 15.827 1.00 82.69 194 ALA A N 1
ATOM 1591 C CA . ALA A 1 194 ? 25.702 0.908 15.722 1.00 82.69 194 ALA A CA 1
ATOM 1592 C C . ALA A 1 194 ? 25.628 -0.273 16.717 1.00 82.69 194 ALA A C 1
ATOM 1594 O O . ALA A 1 194 ? 24.576 -0.562 17.298 1.00 82.69 194 ALA A O 1
ATOM 1595 N N . GLN A 1 195 ? 26.750 -0.952 16.976 1.00 84.31 195 GLN A N 1
ATOM 1596 C CA . GLN A 1 195 ? 26.830 -2.008 17.993 1.00 84.31 195 GLN A CA 1
ATOM 1597 C C . GLN A 1 195 ? 26.677 -1.482 19.429 1.00 84.31 195 GLN A C 1
ATOM 1599 O O . GLN A 1 195 ? 26.202 -2.204 20.306 1.00 84.31 195 GLN A O 1
ATOM 1604 N N . GLU A 1 196 ? 27.076 -0.243 19.705 1.00 87.62 196 GLU A N 1
ATOM 1605 C CA . GLU A 1 196 ? 26.872 0.371 21.016 1.00 87.62 196 GLU A CA 1
ATOM 1606 C C . GLU A 1 196 ? 25.412 0.802 21.216 1.00 87.62 196 GLU A C 1
ATOM 1608 O O . GLU A 1 196 ? 24.838 0.580 22.285 1.00 87.62 196 GLU A O 1
ATOM 1613 N N . GLU A 1 197 ? 24.783 1.358 20.180 1.00 84.94 197 GLU A N 1
ATOM 1614 C CA . GLU A 1 197 ? 23.365 1.734 20.196 1.00 84.94 197 GLU A CA 1
ATOM 1615 C C . GLU A 1 197 ? 22.451 0.522 20.388 1.00 84.94 197 GLU A C 1
ATOM 1617 O O . GLU A 1 197 ? 21.552 0.549 21.228 1.00 84.94 197 GLU A O 1
ATOM 1622 N N . THR A 1 198 ? 22.719 -0.581 19.688 1.00 81.56 198 THR A N 1
ATOM 1623 C CA . THR A 1 198 ? 21.956 -1.831 19.856 1.00 81.56 198 THR A CA 1
ATOM 1624 C C . THR A 1 198 ? 22.064 -2.389 21.276 1.00 81.56 198 THR A C 1
ATOM 1626 O O . THR A 1 198 ? 21.047 -2.762 21.857 1.00 81.56 198 THR A O 1
ATOM 1629 N N . LYS A 1 199 ? 23.252 -2.351 21.899 1.00 86.06 199 LYS A N 1
ATOM 1630 C CA . LYS A 1 199 ? 23.428 -2.730 23.315 1.00 86.06 199 LYS A CA 1
ATOM 1631 C C . LYS A 1 199 ? 22.653 -1.820 24.271 1.00 86.06 199 LYS A C 1
ATOM 1633 O O . LYS A 1 199 ? 22.100 -2.307 25.257 1.00 86.06 199 LYS A O 1
ATOM 1638 N N . LYS A 1 200 ? 22.594 -0.511 23.999 1.00 90.06 200 LYS A N 1
ATOM 1639 C CA . LYS A 1 200 ? 21.787 0.439 24.789 1.00 90.06 200 LYS A CA 1
ATOM 1640 C C . LYS A 1 200 ? 20.296 0.113 24.681 1.00 90.06 200 LYS A C 1
ATOM 1642 O O . LYS A 1 200 ? 19.628 0.004 25.706 1.00 90.06 200 LYS A O 1
ATOM 1647 N N . ILE A 1 201 ? 19.804 -0.135 23.467 1.00 84.81 201 ILE A N 1
ATOM 1648 C CA . ILE A 1 201 ? 18.404 -0.505 23.214 1.00 84.81 201 ILE A CA 1
ATOM 1649 C C . ILE A 1 201 ? 18.051 -1.835 23.896 1.00 84.81 201 ILE A C 1
ATOM 1651 O O . ILE A 1 201 ? 17.007 -1.935 24.537 1.00 84.81 201 ILE A O 1
ATOM 1655 N N . GLU A 1 202 ? 18.918 -2.850 23.823 1.00 83.31 202 GLU A N 1
ATOM 1656 C CA . GLU A 1 202 ? 18.696 -4.131 24.509 1.00 83.31 202 GLU A CA 1
ATOM 1657 C C . GLU A 1 202 ? 18.579 -3.976 26.029 1.00 83.31 202 GLU A C 1
ATOM 1659 O O . GLU A 1 202 ? 17.744 -4.634 26.655 1.00 83.31 202 GLU A O 1
ATOM 1664 N N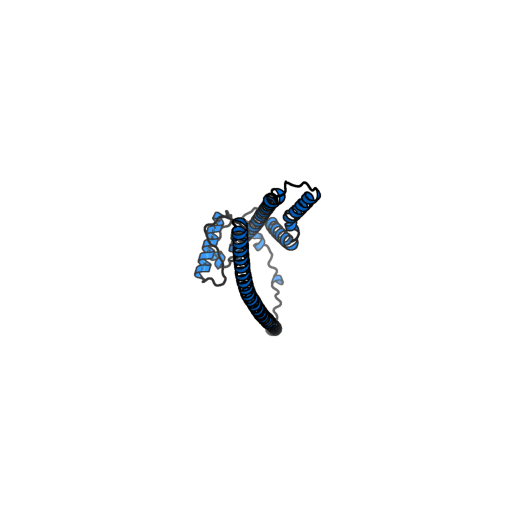 . ASN A 1 203 ? 19.389 -3.104 26.632 1.00 84.62 203 ASN A N 1
ATOM 1665 C CA . ASN A 1 203 ? 19.310 -2.823 28.062 1.00 84.62 203 ASN A CA 1
ATOM 1666 C C . ASN A 1 203 ? 17.999 -2.108 28.422 1.00 84.62 203 ASN A C 1
ATOM 1668 O O . ASN A 1 203 ? 17.327 -2.531 29.361 1.00 84.62 203 ASN A O 1
ATOM 1672 N N . GLU A 1 204 ? 17.569 -1.116 27.636 1.00 85.19 204 GLU A N 1
ATOM 1673 C CA . GLU A 1 204 ? 16.268 -0.464 27.840 1.00 85.19 204 GLU A CA 1
ATOM 1674 C C . GLU A 1 204 ? 15.088 -1.437 27.704 1.00 85.19 204 GLU A C 1
ATOM 1676 O O . GLU A 1 204 ? 14.110 -1.344 28.450 1.00 85.19 204 GLU A O 1
ATOM 1681 N N . ILE A 1 205 ? 15.154 -2.379 26.757 1.00 78.94 205 ILE A N 1
ATOM 1682 C CA . ILE A 1 205 ? 14.126 -3.415 26.588 1.00 78.94 205 ILE A CA 1
ATOM 1683 C C . ILE A 1 205 ? 14.085 -4.328 27.819 1.00 78.94 205 ILE A C 1
ATOM 1685 O O . ILE A 1 205 ? 12.997 -4.635 28.310 1.00 78.94 205 ILE A O 1
ATOM 1689 N N . LYS A 1 206 ? 15.246 -4.729 28.356 1.00 80.94 206 LYS A N 1
ATOM 1690 C CA . LYS A 1 206 ? 15.330 -5.544 29.580 1.00 80.94 206 LYS A CA 1
ATOM 1691 C C . LYS A 1 206 ? 14.764 -4.815 30.799 1.00 80.94 206 LYS A C 1
ATOM 1693 O O . LYS A 1 206 ? 14.011 -5.419 31.560 1.00 80.94 206 LYS A O 1
ATOM 1698 N N . GLU A 1 207 ? 15.056 -3.527 30.962 1.00 78.25 207 GLU A N 1
ATOM 1699 C CA . GLU A 1 207 ? 14.498 -2.714 32.052 1.00 78.25 207 GLU A CA 1
ATOM 1700 C C . GLU A 1 207 ? 12.976 -2.558 31.932 1.00 78.25 207 GLU A C 1
ATOM 1702 O O . GLU A 1 207 ? 12.248 -2.785 32.901 1.00 78.25 207 GLU A O 1
ATOM 1707 N N . LYS A 1 208 ? 12.467 -2.254 30.729 1.00 77.31 208 LYS A N 1
ATOM 1708 C CA . LYS A 1 208 ? 11.019 -2.163 30.467 1.00 77.31 208 LYS A CA 1
ATOM 1709 C C . LYS A 1 208 ? 10.313 -3.499 30.716 1.00 77.31 208 LYS A C 1
ATOM 1711 O O . LYS A 1 208 ? 9.257 -3.507 31.342 1.00 77.31 208 LYS A O 1
ATOM 1716 N N . SER A 1 209 ? 10.919 -4.614 30.303 1.00 70.81 209 SER A N 1
ATOM 1717 C CA . SER A 1 209 ? 10.442 -5.980 30.568 1.00 70.81 209 SER A CA 1
ATOM 1718 C C . SER A 1 209 ? 10.340 -6.279 32.069 1.00 70.81 209 SER A C 1
ATOM 1720 O O . SER A 1 209 ? 9.346 -6.842 32.535 1.00 70.81 209 SER A O 1
ATOM 1722 N N . PHE A 1 210 ? 11.354 -5.897 32.848 1.00 66.69 210 PHE A N 1
ATOM 1723 C CA . PHE A 1 210 ? 11.350 -6.094 34.298 1.00 66.69 210 PHE A CA 1
ATOM 1724 C C . PHE A 1 210 ? 10.249 -5.264 34.977 1.00 66.69 210 PHE A C 1
ATOM 1726 O O . PHE A 1 210 ? 9.495 -5.779 35.802 1.00 66.69 210 PHE A O 1
ATOM 1733 N N . HIS A 1 211 ? 10.070 -4.008 34.554 1.00 66.44 211 HIS A N 1
ATOM 1734 C CA . HIS A 1 211 ? 8.970 -3.165 35.027 1.00 66.44 211 HIS A CA 1
ATOM 1735 C C . HIS A 1 211 ? 7.585 -3.726 34.681 1.00 66.44 211 HIS A C 1
ATOM 1737 O O . HIS A 1 211 ? 6.684 -3.661 35.517 1.00 66.44 211 HIS A O 1
ATOM 1743 N N . THR A 1 212 ? 7.396 -4.305 33.491 1.00 68.62 212 THR A N 1
ATOM 1744 C CA . THR A 1 212 ? 6.117 -4.936 33.130 1.00 68.62 212 THR A CA 1
ATOM 1745 C C . THR A 1 212 ? 5.813 -6.172 33.973 1.00 68.62 212 THR A C 1
ATOM 1747 O O . THR A 1 212 ? 4.668 -6.337 34.382 1.00 68.62 212 THR A O 1
ATOM 1750 N N . SER A 1 213 ? 6.823 -6.983 34.310 1.00 68.38 213 SER A N 1
ATOM 1751 C CA . SER A 1 213 ? 6.649 -8.158 35.177 1.00 68.38 213 SER A CA 1
ATOM 1752 C C . SER A 1 213 ? 6.212 -7.763 36.591 1.00 68.38 213 SER A C 1
ATOM 1754 O O . SER A 1 213 ? 5.273 -8.344 37.129 1.00 68.38 213 SER A O 1
ATOM 1756 N N . ASN A 1 214 ? 6.825 -6.725 37.170 1.00 68.69 214 ASN A N 1
ATOM 1757 C CA . ASN A 1 214 ? 6.435 -6.231 38.497 1.00 68.69 214 ASN A CA 1
ATOM 1758 C C . ASN A 1 214 ? 5.001 -5.675 38.504 1.00 68.69 214 ASN A C 1
ATOM 1760 O O . ASN A 1 214 ? 4.228 -5.958 39.415 1.00 68.69 214 ASN A O 1
ATOM 1764 N N . MET A 1 215 ? 4.604 -4.952 37.450 1.00 58.81 215 MET A N 1
ATOM 1765 C CA . MET A 1 215 ? 3.228 -4.457 37.310 1.00 58.81 215 MET A CA 1
ATOM 1766 C C . MET A 1 215 ? 2.192 -5.586 37.189 1.00 58.81 215 MET A C 1
ATOM 1768 O O . MET A 1 215 ? 1.033 -5.407 37.566 1.00 58.81 215 MET A O 1
ATOM 1772 N N . GLU A 1 216 ? 2.567 -6.744 36.641 1.00 72.19 216 GLU A N 1
ATOM 1773 C CA . GLU A 1 216 ? 1.701 -7.927 36.602 1.00 72.19 216 GLU A CA 1
ATOM 1774 C C . GLU A 1 216 ? 1.583 -8.612 37.970 1.00 72.19 216 GLU A C 1
ATOM 1776 O O . GLU A 1 216 ? 0.493 -9.072 38.323 1.00 72.19 216 GLU A O 1
ATOM 1781 N N . GLU A 1 217 ? 2.657 -8.646 38.762 1.00 73.94 217 GLU A N 1
ATOM 1782 C CA . GLU A 1 217 ? 2.626 -9.156 40.139 1.00 73.94 217 GLU A CA 1
ATOM 1783 C C . GLU A 1 217 ? 1.765 -8.285 41.064 1.00 73.94 217 GLU A C 1
ATOM 1785 O O . GLU A 1 217 ? 0.932 -8.823 41.801 1.00 73.94 217 GLU A O 1
ATOM 1790 N N . ASP A 1 218 ? 1.870 -6.958 40.961 1.00 73.75 218 ASP A N 1
ATOM 1791 C CA . ASP A 1 218 ? 1.042 -6.020 41.732 1.00 73.75 218 ASP A CA 1
ATOM 1792 C C . ASP A 1 218 ? -0.449 -6.178 41.399 1.00 73.75 218 ASP A C 1
ATOM 1794 O O . ASP A 1 218 ? -1.291 -6.299 42.293 1.00 73.75 218 ASP A O 1
ATOM 1798 N N . LYS A 1 219 ? -0.787 -6.307 40.109 1.00 74.94 219 LYS A N 1
ATOM 1799 C CA . LYS A 1 219 ? -2.166 -6.598 39.683 1.00 74.94 219 LYS A CA 1
ATOM 1800 C C . LYS A 1 219 ? -2.672 -7.920 40.259 1.00 74.94 219 LYS A C 1
ATOM 1802 O O . LYS A 1 219 ? -3.821 -7.988 40.689 1.00 74.94 219 LYS A O 1
ATOM 1807 N N . ARG A 1 220 ? -1.846 -8.975 40.299 1.00 76.94 220 ARG A N 1
ATOM 1808 C CA . ARG A 1 220 ? -2.224 -10.271 40.903 1.00 76.94 220 ARG A CA 1
ATOM 1809 C C . ARG A 1 220 ? -2.501 -10.153 42.401 1.00 76.94 220 ARG A C 1
ATOM 1811 O O . ARG A 1 220 ? -3.420 -10.806 42.893 1.00 76.94 220 ARG A O 1
ATOM 1818 N N . LEU A 1 221 ? -1.723 -9.349 43.121 1.00 79.62 221 LEU A N 1
ATOM 1819 C CA . LEU A 1 221 ? -1.961 -9.059 44.536 1.00 79.62 221 LEU A CA 1
ATOM 1820 C C . LEU A 1 221 ? -3.289 -8.328 44.746 1.00 79.62 221 LEU A C 1
ATOM 1822 O O . LEU A 1 221 ? -4.041 -8.687 45.652 1.00 79.62 221 LEU A O 1
ATOM 1826 N N . ASP A 1 222 ? -3.613 -7.360 43.892 1.00 77.88 222 ASP A N 1
ATOM 1827 C CA . ASP A 1 222 ? -4.881 -6.635 43.981 1.00 77.88 222 ASP A CA 1
ATOM 1828 C C . ASP A 1 222 ? -6.088 -7.517 43.638 1.00 77.88 222 ASP A C 1
ATOM 1830 O O . ASP A 1 222 ? -7.090 -7.466 44.351 1.00 77.88 222 ASP A O 1
ATOM 1834 N N . TYR A 1 223 ? -5.981 -8.412 42.649 1.00 78.31 223 TYR A N 1
ATOM 1835 C CA . TYR A 1 223 ? -7.026 -9.410 42.383 1.00 78.31 223 TYR A CA 1
ATOM 1836 C C . TYR A 1 223 ? -7.287 -10.316 43.592 1.00 78.31 223 TYR A C 1
ATOM 1838 O O . TYR A 1 223 ? -8.444 -10.536 43.942 1.00 78.31 223 TYR A O 1
ATOM 1846 N N . LYS A 1 224 ? -6.236 -10.773 44.287 1.00 88.00 224 LYS A N 1
ATOM 1847 C CA . LYS A 1 224 ? -6.389 -11.568 45.518 1.00 88.00 224 LYS A CA 1
ATOM 1848 C C . LYS A 1 224 ? -7.078 -10.789 46.640 1.00 88.00 224 LYS A C 1
ATOM 1850 O O . LYS 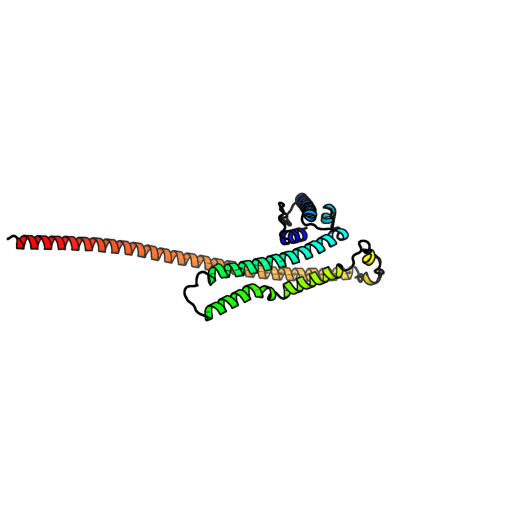A 1 224 ? -7.877 -11.365 47.371 1.00 88.00 224 LYS A O 1
ATOM 1855 N N . LYS A 1 225 ? -6.801 -9.487 46.788 1.00 90.88 225 LYS A N 1
ATOM 1856 C CA . LYS A 1 225 ? -7.505 -8.643 47.772 1.00 90.88 225 LYS A CA 1
ATOM 1857 C C . LYS A 1 225 ? -8.993 -8.531 47.444 1.00 90.88 225 LYS A C 1
ATOM 1859 O O . LYS A 1 225 ? -9.816 -8.656 48.343 1.00 90.88 225 LYS A O 1
ATOM 1864 N N . VAL A 1 226 ? -9.338 -8.318 46.172 1.00 89.25 226 VAL A N 1
ATOM 1865 C CA . VAL A 1 226 ? -10.739 -8.244 45.723 1.00 89.25 226 VAL A CA 1
ATOM 1866 C C . VAL A 1 226 ? -11.462 -9.571 45.961 1.00 89.25 226 VAL A C 1
ATOM 1868 O O . VAL A 1 226 ? -12.598 -9.569 46.425 1.00 89.25 226 VAL A O 1
ATOM 1871 N N . GLU A 1 227 ? -10.798 -10.697 45.706 1.00 90.44 227 GLU A N 1
ATOM 1872 C CA . GLU A 1 227 ? -11.344 -12.033 45.958 1.00 90.44 227 GLU A CA 1
ATOM 1873 C C . GLU A 1 227 ? -11.645 -12.259 47.449 1.00 90.44 227 GLU A C 1
ATOM 1875 O O . GLU A 1 227 ? -12.743 -12.688 47.796 1.00 90.44 227 GLU A O 1
ATOM 1880 N N . ILE A 1 228 ? -10.729 -11.875 48.347 1.00 93.19 228 ILE A N 1
ATOM 1881 C CA . ILE A 1 228 ? -10.959 -11.945 49.800 1.00 93.19 228 ILE A CA 1
ATOM 1882 C C . ILE A 1 228 ? -12.166 -11.084 50.203 1.00 93.19 228 ILE A C 1
ATOM 1884 O O . ILE A 1 228 ? -13.056 -11.574 50.898 1.00 93.19 228 ILE A O 1
ATOM 1888 N N . LEU A 1 229 ? -12.244 -9.840 49.719 1.00 92.81 229 LEU A N 1
ATOM 1889 C CA . LEU A 1 229 ? -13.354 -8.931 50.035 1.00 92.81 229 LEU A CA 1
ATOM 1890 C C . LEU A 1 229 ? -14.712 -9.465 49.563 1.00 92.81 229 LEU A C 1
ATOM 1892 O O . LEU A 1 229 ? -15.708 -9.299 50.265 1.00 92.81 229 LEU A O 1
ATOM 1896 N N . LEU A 1 230 ? -14.766 -10.132 48.407 1.00 92.56 230 LEU A N 1
ATOM 1897 C CA . LEU A 1 230 ? -15.987 -10.783 47.925 1.00 92.56 230 LEU A CA 1
ATOM 1898 C C . LEU A 1 230 ? -16.437 -11.898 48.874 1.00 92.56 230 LEU A C 1
ATOM 1900 O O . LEU A 1 230 ? -17.611 -11.948 49.234 1.00 92.56 230 LEU A O 1
ATOM 1904 N N . THR A 1 231 ? -15.510 -12.736 49.346 1.00 92.50 231 THR A N 1
ATOM 1905 C CA . THR A 1 231 ? -15.859 -13.811 50.290 1.00 92.50 231 THR A CA 1
ATOM 1906 C C . THR A 1 231 ? -16.329 -13.284 51.646 1.00 92.50 231 THR A C 1
ATOM 1908 O O . THR A 1 231 ? -17.199 -13.880 52.279 1.00 92.50 231 THR A O 1
ATOM 1911 N N . GLU A 1 232 ? -15.774 -12.165 52.118 1.00 94.06 232 GLU A N 1
ATOM 1912 C CA . GLU A 1 232 ? -16.236 -11.508 53.345 1.00 94.06 232 GLU A CA 1
ATOM 1913 C C . GLU A 1 232 ? -17.622 -10.884 53.160 1.00 94.06 232 GLU A C 1
ATOM 1915 O O . GLU A 1 232 ? -18.477 -11.026 54.034 1.00 94.06 232 GLU A O 1
ATOM 1920 N N . TYR A 1 233 ? -17.872 -10.257 52.007 1.00 92.69 233 TYR A N 1
ATOM 1921 C CA . TYR A 1 233 ? -19.179 -9.699 51.668 1.00 92.69 233 TYR A CA 1
ATOM 1922 C C . TYR A 1 233 ? -20.275 -10.773 51.628 1.00 92.69 233 TYR A C 1
ATOM 1924 O O . TYR A 1 233 ? -21.345 -10.575 52.201 1.00 92.69 233 TYR A O 1
ATOM 1932 N N . GLU A 1 234 ? -20.008 -11.927 51.012 1.00 93.56 234 GLU A N 1
ATOM 1933 C CA . GLU A 1 234 ? -20.960 -13.045 50.962 1.00 93.56 234 GLU A CA 1
ATOM 1934 C C . GLU A 1 234 ? -21.314 -13.561 52.361 1.00 93.56 234 GLU A C 1
ATOM 1936 O O . GLU A 1 234 ? -22.492 -13.731 52.668 1.00 93.56 234 GLU A O 1
ATOM 1941 N N . LYS A 1 235 ? -20.324 -13.708 53.250 1.00 94.12 235 LYS A N 1
ATOM 1942 C CA . LYS A 1 235 ? -20.566 -14.107 54.647 1.00 94.12 235 LYS A CA 1
ATOM 1943 C C . LYS A 1 235 ? -21.441 -13.106 55.393 1.00 94.12 235 LYS A C 1
ATOM 1945 O O . LYS A 1 235 ? -22.351 -13.507 56.112 1.00 94.12 235 LYS A O 1
ATOM 1950 N N . ILE A 1 236 ? -21.174 -11.807 55.238 1.00 93.81 236 ILE A N 1
ATOM 1951 C CA . ILE A 1 236 ? -21.985 -10.762 55.879 1.00 93.81 236 ILE A CA 1
ATOM 1952 C C . ILE A 1 236 ? -23.422 -10.842 55.369 1.00 93.81 236 ILE A C 1
ATOM 1954 O O . ILE A 1 236 ? -24.356 -10.861 56.170 1.00 93.81 236 ILE A O 1
ATOM 1958 N N . LYS A 1 237 ? -23.600 -10.978 54.054 1.00 93.31 237 LYS A N 1
ATOM 1959 C CA . LYS A 1 237 ? -24.917 -11.112 53.437 1.00 93.31 237 LYS A CA 1
ATOM 1960 C C . LYS A 1 237 ? -25.692 -12.317 53.982 1.00 93.31 237 LYS A C 1
ATOM 1962 O O . LYS A 1 237 ? -26.860 -12.178 54.328 1.00 93.31 237 LYS A O 1
ATOM 1967 N N . GLU A 1 238 ? -25.049 -13.475 54.123 1.00 93.25 238 GLU A N 1
ATOM 1968 C CA . GLU A 1 238 ? -25.673 -14.657 54.733 1.00 93.25 238 GLU A CA 1
ATOM 1969 C C . GLU A 1 238 ? -26.104 -14.399 56.185 1.00 93.25 238 GLU A C 1
ATOM 1971 O O . GLU A 1 238 ? -27.196 -14.802 56.591 1.00 93.25 238 GLU A O 1
ATOM 1976 N N . THR A 1 239 ? -25.279 -13.696 56.971 1.00 92.31 239 THR A N 1
ATOM 1977 C CA . THR A 1 239 ? -25.633 -13.348 58.356 1.00 92.31 239 THR A CA 1
ATOM 1978 C C . THR A 1 239 ? -26.780 -12.342 58.445 1.00 92.31 239 THR A C 1
ATOM 1980 O O . THR A 1 239 ? -27.629 -12.479 59.325 1.00 92.31 239 THR A O 1
ATOM 1983 N N . GLU A 1 240 ? -26.856 -11.373 57.528 1.00 91.69 240 GLU A N 1
ATOM 1984 C CA . GLU A 1 240 ? -27.976 -10.429 57.442 1.00 91.69 240 GLU A CA 1
ATOM 1985 C C . GLU A 1 240 ? -29.279 -11.141 57.065 1.00 91.69 240 GLU A C 1
ATOM 1987 O O . GLU A 1 240 ? -30.298 -10.941 57.725 1.00 91.69 240 GLU A O 1
ATOM 1992 N N . GLU A 1 241 ? -29.251 -12.025 56.064 1.00 92.31 241 GLU A N 1
ATOM 1993 C CA . GLU A 1 241 ? -30.422 -12.814 55.666 1.00 92.31 241 GLU A CA 1
ATOM 1994 C C . GLU A 1 241 ? -30.907 -13.731 56.800 1.00 92.31 241 GLU A C 1
ATOM 1996 O O . GLU A 1 241 ? -32.114 -13.881 57.014 1.00 92.31 241 GLU A O 1
ATOM 2001 N N . ALA A 1 242 ? -29.984 -14.333 57.556 1.00 92.69 242 ALA A N 1
ATOM 2002 C CA . ALA A 1 242 ? -30.318 -15.138 58.728 1.00 92.69 242 ALA A CA 1
ATOM 2003 C C . ALA A 1 242 ? -30.964 -14.293 59.837 1.00 92.69 242 ALA A C 1
ATOM 2005 O O . ALA A 1 242 ? -31.995 -14.685 60.388 1.00 92.69 242 ALA A O 1
ATOM 2006 N N . PHE A 1 243 ? -30.401 -13.118 60.127 1.00 94.12 243 PHE A N 1
ATOM 2007 C CA . PHE A 1 243 ? -30.948 -12.186 61.112 1.00 94.12 243 PHE A CA 1
ATOM 2008 C C . PHE A 1 243 ? -32.342 -11.690 60.713 1.00 94.12 243 PHE A C 1
ATOM 2010 O O . PHE A 1 243 ? -33.251 -11.640 61.542 1.00 94.12 243 PHE A O 1
ATOM 2017 N N . GLN A 1 244 ? -32.546 -11.378 59.433 1.00 91.75 244 GLN A N 1
ATOM 2018 C CA . GLN A 1 244 ? -33.828 -10.903 58.929 1.00 91.75 244 GLN A CA 1
ATOM 2019 C C . GLN A 1 244 ? -34.930 -11.962 59.072 1.00 91.75 244 GLN A C 1
ATOM 2021 O O . GLN A 1 244 ? -36.017 -11.641 59.552 1.00 91.75 244 GLN A O 1
ATOM 2026 N N . LYS A 1 245 ? -34.629 -13.236 58.782 1.00 93.06 245 LYS A N 1
ATOM 2027 C CA . LYS A 1 245 ? -35.553 -14.357 59.042 1.00 93.06 245 LYS A CA 1
ATOM 2028 C C . LYS A 1 245 ? -35.875 -14.520 60.528 1.00 93.06 245 LYS A C 1
ATOM 2030 O O . LYS A 1 245 ? -37.016 -14.801 60.883 1.00 93.06 245 LYS A O 1
ATOM 2035 N N . GLU A 1 246 ? -34.893 -14.333 61.411 1.00 93.31 246 GLU A N 1
ATOM 2036 C CA . GLU A 1 246 ? -35.122 -14.389 62.861 1.00 93.31 246 GLU A CA 1
ATOM 2037 C C . GLU A 1 246 ? -36.054 -13.258 63.332 1.00 93.31 246 GLU A C 1
ATOM 2039 O O . GLU A 1 246 ? -36.929 -13.474 64.175 1.00 93.31 246 GLU A O 1
ATOM 2044 N N . CYS A 1 247 ? -35.905 -12.055 62.773 1.00 89.19 247 CYS A N 1
ATOM 2045 C CA . CYS A 1 247 ? -36.813 -10.940 63.030 1.00 89.19 247 CYS A CA 1
ATOM 2046 C C . CYS A 1 247 ? -38.240 -11.224 62.543 1.00 89.19 247 CYS A C 1
ATOM 2048 O O . CYS A 1 247 ? -39.187 -10.928 63.272 1.00 89.19 247 CYS A O 1
ATOM 2050 N N . GLU A 1 248 ? -38.405 -11.807 61.353 1.00 90.94 248 GLU A N 1
ATOM 2051 C CA . GLU A 1 248 ? -39.715 -12.186 60.803 1.00 90.94 248 GLU A CA 1
ATOM 2052 C C . GLU A 1 248 ? -40.429 -13.209 61.696 1.00 90.94 248 GLU A C 1
ATOM 2054 O O . GLU A 1 248 ? -41.574 -12.980 62.087 1.00 90.94 248 GLU A O 1
ATOM 2059 N N . LEU A 1 249 ? -39.726 -14.260 62.132 1.00 92.06 249 LEU A N 1
ATOM 2060 C CA . LEU A 1 249 ? -40.264 -15.269 63.054 1.00 92.06 249 LEU A CA 1
ATOM 2061 C C . LEU A 1 249 ? -40.719 -14.657 64.383 1.00 92.06 249 LEU A C 1
ATOM 2063 O O . LEU A 1 249 ? -41.830 -14.912 64.847 1.00 92.06 249 LEU A O 1
ATOM 2067 N N . LYS A 1 250 ? -39.891 -13.795 64.990 1.00 91.94 250 LYS A N 1
ATOM 2068 C CA . LYS A 1 250 ? -40.268 -13.098 66.230 1.00 91.94 250 LYS A CA 1
ATOM 2069 C C . LYS A 1 250 ? -41.502 -12.221 66.025 1.00 91.94 250 LYS A C 1
ATOM 2071 O O . LYS A 1 250 ? -42.362 -12.169 66.901 1.00 91.94 250 LYS A O 1
ATOM 2076 N N . MET A 1 251 ? -41.608 -11.533 64.889 1.00 88.44 251 MET A N 1
ATOM 2077 C CA . MET A 1 251 ? -42.779 -10.715 64.566 1.00 88.44 251 MET A CA 1
ATOM 2078 C C . MET A 1 251 ? -44.052 -11.555 64.422 1.00 88.44 251 MET A C 1
ATOM 2080 O O . MET A 1 251 ? -45.093 -11.147 64.940 1.00 88.44 251 MET A O 1
ATOM 2084 N N . GLU A 1 252 ? -43.982 -12.724 63.784 1.00 89.38 252 GLU A N 1
ATOM 2085 C CA . GLU A 1 252 ? -45.105 -13.666 63.691 1.00 89.38 252 GLU A CA 1
ATOM 2086 C C . GLU A 1 252 ? -45.546 -14.162 65.074 1.00 89.38 252 GLU A C 1
ATOM 2088 O O . GLU A 1 252 ? -46.733 -14.077 65.397 1.00 89.38 252 GLU A O 1
ATOM 2093 N N . GLU A 1 253 ? -44.606 -14.553 65.942 1.00 88.56 253 GLU A N 1
ATOM 2094 C CA . GLU A 1 253 ? -44.911 -14.947 67.326 1.00 88.56 253 GLU A CA 1
ATOM 2095 C C . GLU A 1 253 ? -45.625 -13.832 68.109 1.00 88.56 253 GLU A C 1
ATOM 2097 O O . GLU A 1 253 ? -46.561 -14.092 68.874 1.00 88.56 253 GLU A O 1
ATOM 2102 N N . TYR A 1 254 ? -45.200 -12.573 67.944 1.00 86.94 254 TYR A N 1
ATOM 2103 C CA . TYR A 1 254 ? -45.878 -11.436 68.571 1.00 86.94 254 TYR A CA 1
ATOM 2104 C C . TYR A 1 254 ? -47.289 -11.236 68.013 1.00 86.94 254 TYR A C 1
ATOM 2106 O O . TYR A 1 254 ? -48.212 -10.976 68.789 1.00 86.94 254 TYR A O 1
ATOM 2114 N N . GLN A 1 255 ? -47.489 -11.382 66.700 1.00 83.38 255 GLN A N 1
ATOM 2115 C CA . GLN A 1 255 ? -48.821 -11.282 66.101 1.00 83.38 255 GLN A CA 1
ATOM 2116 C C . GLN A 1 255 ? -49.763 -12.393 66.578 1.00 83.38 255 GLN A C 1
ATOM 2118 O O . GLN A 1 255 ? -50.936 -12.117 66.839 1.00 83.38 255 GLN A O 1
ATOM 2123 N N . GLU A 1 256 ? -49.276 -13.624 66.740 1.00 84.38 256 GLU A N 1
ATOM 2124 C CA . GLU A 1 256 ? -50.068 -14.726 67.296 1.00 84.38 256 GLU A CA 1
ATOM 2125 C C . GLU A 1 256 ? -50.463 -14.473 68.753 1.00 84.38 256 GLU A C 1
ATOM 2127 O O . GLU A 1 256 ? -51.636 -14.621 69.103 1.00 84.38 256 GLU A O 1
ATOM 2132 N N . LYS A 1 257 ? -49.528 -14.005 69.592 1.00 85.69 257 LYS A N 1
ATOM 2133 C CA . LYS A 1 257 ? -49.821 -13.634 70.989 1.00 85.69 257 LYS A CA 1
ATOM 2134 C C . LYS A 1 257 ? -50.871 -12.528 71.083 1.00 85.69 257 LYS A C 1
ATOM 2136 O O . LYS A 1 257 ? -51.773 -12.618 71.912 1.00 85.69 257 LYS A O 1
ATOM 2141 N N . ILE A 1 258 ? -50.787 -11.510 70.223 1.00 81.94 258 ILE A N 1
ATOM 2142 C CA . ILE A 1 258 ? -51.783 -10.429 70.159 1.00 81.94 258 ILE A CA 1
ATOM 2143 C C . ILE A 1 258 ? -53.151 -10.973 69.730 1.00 81.94 258 ILE A C 1
ATOM 2145 O O . ILE A 1 258 ? -54.153 -10.640 70.358 1.00 81.94 258 ILE A O 1
ATOM 2149 N N . LYS A 1 259 ? -53.220 -11.842 68.712 1.00 79.50 259 LYS A N 1
ATOM 2150 C CA . LYS A 1 259 ? -54.483 -12.484 68.301 1.00 79.50 259 LYS A CA 1
ATOM 2151 C C . LYS A 1 259 ? -55.103 -13.301 69.433 1.00 79.50 259 LYS A C 1
ATOM 2153 O O . LYS A 1 259 ? -56.307 -13.210 69.644 1.00 79.50 259 LYS A O 1
ATOM 2158 N N . TYR A 1 260 ? -54.296 -14.055 70.178 1.00 75.81 260 TYR A N 1
ATOM 2159 C CA . TYR A 1 260 ? -54.775 -14.859 71.304 1.00 75.81 260 TYR A CA 1
ATOM 2160 C C . TYR A 1 260 ? -55.340 -13.987 72.439 1.00 75.81 260 TYR A C 1
ATOM 2162 O O . TYR A 1 260 ? -56.371 -14.320 73.012 1.00 75.81 260 TYR A O 1
ATOM 2170 N N . LEU A 1 261 ? -54.712 -12.839 72.715 1.00 72.62 261 LEU A N 1
ATOM 2171 C CA . LEU A 1 261 ? -55.176 -11.850 73.698 1.00 72.62 261 LEU A CA 1
ATOM 2172 C C . LEU A 1 261 ? -56.462 -11.112 73.295 1.00 72.62 261 LEU A C 1
ATOM 2174 O O . LEU A 1 261 ? -57.132 -10.578 74.166 1.00 72.62 261 LEU A O 1
ATOM 2178 N N . ILE A 1 262 ? -56.792 -11.046 72.002 1.00 72.38 262 ILE A N 1
ATOM 2179 C CA . ILE A 1 262 ? -58.013 -10.391 71.498 1.00 72.38 262 ILE A CA 1
ATOM 2180 C C . ILE A 1 262 ? -59.217 -11.356 71.485 1.00 72.38 262 ILE A C 1
ATOM 2182 O O . ILE A 1 262 ? -60.361 -10.908 71.463 1.00 72.38 262 ILE A O 1
ATOM 2186 N N . ILE A 1 263 ? -58.976 -12.673 71.471 1.00 62.84 263 ILE A N 1
ATOM 2187 C CA . ILE A 1 263 ? -60.017 -13.717 71.391 1.00 62.84 263 ILE A CA 1
ATOM 2188 C C . ILE A 1 263 ? -60.510 -14.171 72.784 1.00 62.84 263 ILE A C 1
ATOM 2190 O O . ILE A 1 263 ? -61.596 -14.746 72.879 1.00 62.84 263 ILE A O 1
ATOM 2194 N N . VAL A 1 264 ? -59.743 -13.906 73.848 1.00 49.09 264 VAL A N 1
ATOM 2195 C CA . VAL A 1 264 ? -60.119 -14.128 75.263 1.00 49.09 264 VAL A CA 1
ATOM 2196 C C . VAL A 1 264 ? -60.785 -12.881 75.834 1.00 49.09 264 VAL A C 1
ATOM 2198 O O . VAL A 1 264 ? -61.811 -13.044 76.531 1.00 49.09 264 VAL A O 1
#

pLDDT: mean 76.05, std 16.36, range [36.5, 94.12]